Protein AF-0000000072194202 (afdb_homodimer)

InterPro domains:
  IPR011006 CheY-like superfamily [SSF52172] (1-56)

Secondary structure (DSSP, 8-state):
-EEEEEES-HHHHGGGHHHHHHTT-EEEEESSHHHHHHHHHHS--SEEEEES---HHHHHHHHHHHHHH-TT-EEEEE-SS-HHHHHHHTTTS---EEE-TT--HHHHHHHHHHHHHHH-/-EEEEEES-HHHHGGGHHHHHHTT-EEEEESSHHHHHHHHHHS--SEEEEES---HHHHHHHHHHHHHH-TT-EEEEE-SS-HHHHHHHTTTS---EEE-TT--HHHHHHHHHHHHHHH-

Radius of gyration: 17.58 Å; Cα contacts (8 Å, |Δi|>4): 420; chains: 2; bounding box: 29×45×40 Å

Structure (mmCIF, N/CA/C/O backbone):
data_AF-0000000072194202-model_v1
#
loop_
_entity.id
_entity.type
_entity.pdbx_description
1 polymer 'Response regulatory domain-containing protein'
#
loop_
_atom_site.group_PDB
_atom_site.id
_atom_site.type_symbol
_atom_site.label_atom_id
_atom_site.label_alt_id
_atom_site.label_comp_id
_atom_site.label_asym_id
_atom_site.label_entity_id
_atom_site.label_seq_id
_atom_site.pdbx_PDB_ins_code
_atom_site.Cartn_x
_atom_site.Cartn_y
_atom_site.Cartn_z
_atom_site.occupancy
_atom_site.B_iso_or_equiv
_atom_site.auth_seq_id
_atom_site.auth_comp_id
_atom_site.auth_asym_id
_atom_site.auth_atom_id
_atom_site.pdbx_PDB_model_num
ATOM 1 N N . MET A 1 1 ? 9.703 -1.151 14.062 1 91.38 1 MET A N 1
ATOM 2 C CA . MET A 1 1 ? 9.461 -0.104 13.078 1 91.38 1 MET A CA 1
ATOM 3 C C . MET A 1 1 ? 8.844 1.128 13.727 1 91.38 1 MET A C 1
ATOM 5 O O . MET A 1 1 ? 7.898 1.014 14.516 1 91.38 1 MET A O 1
ATOM 9 N N . ASP A 1 2 ? 9.398 2.316 13.578 1 97.69 2 ASP A N 1
ATOM 10 C CA . ASP A 1 2 ? 8.945 3.576 14.164 1 97.69 2 ASP A CA 1
ATOM 11 C C . ASP A 1 2 ? 7.977 4.301 13.234 1 97.69 2 ASP A C 1
ATOM 13 O O . ASP A 1 2 ? 8.312 4.586 12.086 1 97.69 2 ASP A O 1
ATOM 17 N N . ILE A 1 3 ? 6.75 4.57 13.766 1 98.62 3 ILE A N 1
ATOM 18 C CA . ILE A 1 3 ? 5.715 5.25 13 1 98.62 3 ILE A CA 1
ATOM 19 C C . ILE A 1 3 ? 5.301 6.535 13.711 1 98.62 3 ILE A C 1
ATOM 21 O O . ILE A 1 3 ? 5.047 6.531 14.914 1 98.62 3 ILE A O 1
ATOM 25 N N . LEU A 1 4 ? 5.301 7.629 12.969 1 98.94 4 LEU A N 1
ATOM 26 C CA . LEU A 1 4 ? 4.828 8.906 13.484 1 98.94 4 LEU A CA 1
ATOM 27 C C . LEU A 1 4 ? 3.48 9.273 12.875 1 98.94 4 LEU A C 1
ATOM 29 O O . LEU A 1 4 ? 3.35 9.352 11.648 1 98.94 4 LEU A O 1
ATOM 33 N N . ILE A 1 5 ? 2.506 9.461 13.734 1 98.94 5 ILE A N 1
ATOM 34 C CA . ILE A 1 5 ? 1.207 9.969 13.305 1 98.94 5 ILE A CA 1
ATOM 35 C C . ILE A 1 5 ? 1.065 11.438 13.695 1 98.94 5 ILE A C 1
ATOM 37 O O . ILE A 1 5 ? 1.131 11.781 14.875 1 98.94 5 ILE A O 1
ATOM 41 N N . VAL A 1 6 ? 0.919 12.273 12.719 1 98.94 6 VAL A N 1
ATOM 42 C CA . VAL A 1 6 ? 0.627 13.68 12.945 1 98.94 6 VAL A CA 1
ATOM 43 C C . VAL A 1 6 ? -0.873 13.93 12.805 1 98.94 6 VAL A C 1
ATOM 45 O O . VAL A 1 6 ? -1.419 13.867 11.703 1 98.94 6 VAL A O 1
ATOM 48 N N . THR A 1 7 ? -1.463 14.172 13.93 1 98.75 7 THR A N 1
ATOM 49 C CA . THR A 1 7 ? -2.922 14.172 13.898 1 98.75 7 THR A CA 1
ATOM 50 C C . THR A 1 7 ? -3.482 15.164 14.914 1 98.75 7 THR A C 1
ATOM 52 O O . THR A 1 7 ? -2.934 15.32 16.016 1 98.75 7 THR A O 1
ATOM 55 N N . SER A 1 8 ? -4.609 15.812 14.492 1 96.69 8 SER A N 1
ATOM 56 C CA . SER A 1 8 ? -5.371 16.625 15.43 1 96.69 8 SER A CA 1
ATOM 57 C C . SER A 1 8 ? -6.48 15.82 16.094 1 96.69 8 SER A C 1
ATOM 59 O O . SER A 1 8 ? -7.223 16.344 16.938 1 96.69 8 SER A O 1
ATOM 61 N N . ARG A 1 9 ? -6.637 14.586 15.758 1 96.5 9 ARG A N 1
ATOM 62 C CA . ARG A 1 9 ? -7.68 13.695 16.25 1 96.5 9 ARG A CA 1
ATOM 63 C C . ARG A 1 9 ? -7.078 12.43 16.859 1 96.5 9 ARG A C 1
ATOM 65 O O . ARG A 1 9 ? -7.379 11.32 16.422 1 96.5 9 ARG A O 1
ATOM 72 N N . PRO A 1 10 ? -6.293 12.609 17.953 1 97.12 10 PRO A N 1
ATOM 73 C CA . PRO A 1 10 ? -5.617 11.445 18.531 1 97.12 10 PRO A CA 1
ATOM 74 C C . PRO A 1 10 ? -6.586 10.328 18.922 1 97.12 10 PRO A C 1
ATOM 76 O O . PRO A 1 10 ? -6.234 9.148 18.844 1 97.12 10 PRO A O 1
ATOM 79 N N . GLU A 1 11 ? -7.812 10.664 19.281 1 97.56 11 GLU A N 1
ATOM 80 C CA . GLU A 1 11 ? -8.797 9.68 19.719 1 97.56 11 GLU A CA 1
ATOM 81 C C . GLU A 1 11 ? -9.188 8.75 18.578 1 97.56 11 GLU A C 1
ATOM 83 O O . GLU A 1 11 ? -9.523 7.586 18.797 1 97.56 11 GLU A O 1
ATOM 88 N N . GLN A 1 12 ? -9.133 9.25 17.359 1 97.62 12 GLN A N 1
ATOM 89 C CA . GLN A 1 12 ? -9.484 8.453 16.188 1 97.62 12 GLN A CA 1
ATOM 90 C C . GLN A 1 12 ? -8.492 7.316 15.984 1 97.62 12 GLN A C 1
ATOM 92 O O . GLN A 1 12 ? -8.844 6.27 15.438 1 97.62 12 GLN A O 1
ATOM 97 N N . TRP A 1 13 ? -7.234 7.465 16.484 1 98.38 13 TRP A N 1
ATOM 98 C CA . TRP A 1 13 ? -6.176 6.496 16.25 1 98.38 13 TRP A CA 1
ATOM 99 C C . TRP A 1 13 ? -6.074 5.492 17.391 1 98.38 13 TRP A C 1
ATOM 101 O O . TRP A 1 13 ? -5.465 4.43 17.234 1 98.38 13 TRP A O 1
ATOM 111 N N . ALA A 1 14 ? -6.719 5.785 18.469 1 97.81 14 ALA A N 1
ATOM 112 C CA . ALA A 1 14 ? -6.613 4.961 19.672 1 97.81 14 ALA A CA 1
ATOM 113 C C . ALA A 1 14 ? -6.98 3.512 19.375 1 97.81 14 ALA A C 1
ATOM 115 O O . ALA A 1 14 ? -6.25 2.59 19.75 1 97.81 14 ALA A O 1
ATOM 116 N N . PRO A 1 15 ? -8.117 3.219 18.578 1 97.69 15 PRO A N 1
ATOM 117 C CA . PRO A 1 15 ? -8.539 1.833 18.359 1 97.69 15 PRO A CA 1
ATOM 118 C C . PRO A 1 15 ? -7.562 1.05 17.484 1 97.69 15 PRO A C 1
ATOM 120 O O . PRO A 1 15 ? -7.602 -0.183 17.469 1 97.69 15 PRO A O 1
ATOM 123 N N . VAL A 1 16 ? -6.668 1.758 16.797 1 98 16 VAL A N 1
ATOM 124 C CA . VAL A 1 16 ? -5.844 1.032 15.844 1 98 16 VAL A CA 1
ATOM 125 C C . VAL A 1 16 ? -4.391 1.011 16.312 1 98 16 VAL A C 1
ATOM 127 O O . VAL A 1 16 ? -3.541 0.362 15.703 1 98 16 VAL A O 1
ATOM 130 N N . LEU A 1 17 ? -4.07 1.735 17.438 1 97.94 17 LEU A N 1
ATOM 131 C CA . LEU A 1 17 ? -2.719 1.709 17.984 1 97.94 17 LEU A CA 1
ATOM 132 C C . LEU A 1 17 ? -2.303 0.285 18.328 1 97.94 17 LEU A C 1
ATOM 134 O O . LEU A 1 17 ? -1.214 -0.158 17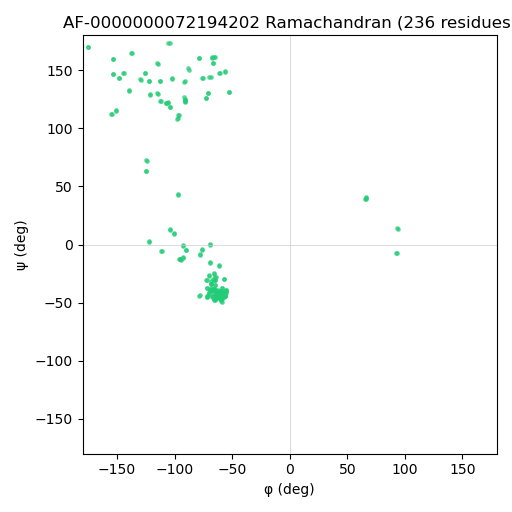.953 1 97.94 17 LEU A O 1
ATOM 138 N N . PRO A 1 18 ? -3.197 -0.531 18.953 1 97.5 18 PRO A N 1
ATOM 139 C CA . PRO A 1 18 ? -2.816 -1.908 19.266 1 97.5 18 PRO A CA 1
ATOM 140 C C . PRO A 1 18 ? -2.559 -2.752 18.031 1 97.5 18 PRO A C 1
ATOM 142 O O . PRO A 1 18 ? -1.73 -3.666 18.062 1 97.5 18 PRO A O 1
ATOM 145 N N . VAL A 1 19 ? -3.264 -2.449 16.922 1 95.94 19 VAL A N 1
ATOM 146 C CA . VAL A 1 19 ? -3.072 -3.166 15.672 1 95.94 19 VAL A CA 1
ATOM 147 C C . VAL A 1 19 ? -1.646 -2.957 15.164 1 95.94 19 VAL A C 1
ATOM 149 O O . VAL A 1 19 ? -0.962 -3.916 14.805 1 95.94 19 VAL A O 1
ATOM 152 N N . MET A 1 20 ? -1.142 -1.721 15.18 1 97.5 20 MET A N 1
ATOM 153 C CA . MET A 1 20 ? 0.198 -1.378 14.711 1 97.5 20 MET A CA 1
ATOM 154 C C . MET A 1 20 ? 1.263 -1.918 15.656 1 97.5 20 MET A C 1
ATOM 156 O O . MET A 1 20 ? 2.273 -2.467 15.211 1 97.5 20 MET A O 1
ATOM 160 N N . GLU A 1 21 ? 0.983 -1.794 16.969 1 97.12 21 GLU A N 1
ATOM 161 C CA . GLU A 1 21 ? 1.92 -2.281 17.969 1 97.12 21 GLU A CA 1
ATOM 162 C C . GLU A 1 21 ? 2.012 -3.805 17.953 1 97.12 21 GLU A C 1
ATOM 164 O O . GLU A 1 21 ? 3.09 -4.371 18.141 1 97.12 21 GLU A O 1
ATOM 169 N N . GLY A 1 22 ? 0.844 -4.453 17.719 1 94.81 22 GLY A N 1
ATOM 170 C CA . GLY A 1 22 ? 0.819 -5.902 17.594 1 94.81 22 GLY A CA 1
ATOM 171 C C . GLY A 1 22 ? 1.655 -6.422 16.438 1 94.81 22 GLY A C 1
ATOM 172 O O . GLY A 1 22 ? 2.078 -7.578 16.453 1 94.81 22 GLY A O 1
ATOM 173 N N . ARG A 1 23 ? 1.931 -5.492 15.555 1 92.25 23 ARG A N 1
ATOM 174 C CA . ARG A 1 23 ? 2.754 -5.852 14.406 1 92.25 23 ARG A CA 1
ATOM 175 C C . ARG A 1 23 ? 4.199 -5.41 14.609 1 92.25 23 ARG A C 1
ATOM 177 O O . ARG A 1 23 ? 4.98 -5.383 13.656 1 92.25 23 ARG A O 1
ATOM 184 N N . GLY A 1 24 ? 4.516 -4.969 15.789 1 94.25 24 GLY A N 1
ATOM 185 C CA . GLY A 1 24 ? 5.891 -4.688 16.156 1 94.25 24 GLY A CA 1
ATOM 186 C C . GLY A 1 24 ? 6.281 -3.238 15.953 1 94.25 24 GLY A C 1
ATOM 187 O O . GLY A 1 24 ? 7.461 -2.891 16.016 1 94.25 24 GLY A O 1
ATOM 188 N N . ALA A 1 25 ? 5.25 -2.387 15.734 1 96.94 25 ALA A N 1
ATOM 189 C CA . ALA A 1 25 ? 5.57 -0.979 15.516 1 96.94 25 ALA A CA 1
ATOM 190 C C . ALA A 1 25 ? 5.566 -0.202 16.828 1 96.94 25 ALA A C 1
ATOM 192 O O . ALA A 1 25 ? 4.777 -0.499 17.734 1 96.94 25 ALA A O 1
ATOM 193 N N . SER A 1 26 ? 6.531 0.732 16.984 1 98.25 26 SER A N 1
ATOM 194 C CA . SER A 1 26 ? 6.453 1.801 17.969 1 98.25 26 SER A CA 1
ATOM 195 C C . SER A 1 26 ? 5.801 3.051 17.391 1 98.25 26 SER A C 1
ATOM 197 O O . SER A 1 26 ? 6.258 3.574 16.375 1 98.25 26 SER A O 1
ATOM 199 N N . VAL A 1 27 ? 4.754 3.514 18.078 1 98.62 27 VAL A N 1
ATOM 200 C CA . VAL A 1 27 ? 3.988 4.609 17.5 1 98.62 27 VAL A CA 1
ATOM 201 C C . VAL A 1 27 ? 4.125 5.859 18.375 1 98.62 27 VAL A C 1
ATOM 203 O O . VAL A 1 27 ? 3.93 5.797 19.594 1 98.62 27 VAL A O 1
ATOM 206 N N . ARG A 1 28 ? 4.473 6.996 17.688 1 98.44 28 ARG A N 1
ATOM 207 C CA . ARG A 1 28 ? 4.449 8.328 18.281 1 98.44 28 ARG A CA 1
ATOM 208 C C . ARG A 1 28 ? 3.395 9.211 17.625 1 98.44 28 ARG A C 1
ATOM 210 O O . ARG A 1 28 ? 3.016 8.969 16.469 1 98.44 28 ARG A O 1
ATOM 217 N N . GLN A 1 29 ? 3.004 10.18 18.453 1 98.56 29 GLN A N 1
ATOM 218 C CA . GLN A 1 29 ? 2.008 11.094 17.906 1 98.56 29 GLN A CA 1
ATOM 219 C C . GLN A 1 29 ? 2.434 12.547 18.109 1 98.56 29 GLN A C 1
ATOM 221 O O . GLN A 1 29 ? 3.104 12.883 19.078 1 98.56 29 GLN A O 1
ATOM 226 N N . ALA A 1 30 ? 2.148 13.312 17.141 1 98.81 30 ALA A N 1
ATOM 227 C CA . ALA A 1 30 ? 2.299 14.766 17.203 1 98.81 30 ALA A CA 1
ATOM 228 C C . ALA A 1 30 ? 0.968 15.461 16.922 1 98.81 30 ALA A C 1
ATOM 230 O O . ALA A 1 30 ? 0.231 15.07 16.016 1 98.81 30 ALA A O 1
ATOM 231 N N . GLY A 1 31 ? 0.713 16.531 17.656 1 98.5 31 GLY A N 1
ATOM 232 C CA . GLY A 1 31 ? -0.576 17.203 17.578 1 98.5 31 GLY A CA 1
ATOM 233 C C . GLY A 1 31 ? -0.617 18.297 16.531 1 98.5 31 GLY A C 1
ATOM 234 O O . GLY A 1 31 ? -1.651 18.938 16.328 1 98.5 31 GLY A O 1
ATOM 235 N N . SER A 1 32 ? 0.516 18.578 15.891 1 98.38 32 SER A N 1
ATOM 236 C CA . SER A 1 32 ? 0.638 19.594 14.852 1 98.38 32 SER A CA 1
ATOM 237 C C . SER A 1 32 ? 1.775 19.266 13.883 1 98.38 32 SER A C 1
ATOM 239 O O . SER A 1 32 ? 2.627 18.422 14.188 1 98.38 32 SER A O 1
ATOM 241 N N . LEU A 1 33 ? 1.711 19.891 12.656 1 98.69 33 LEU A N 1
ATOM 242 C CA . LEU A 1 33 ? 2.797 19.719 11.695 1 98.69 33 LEU A CA 1
ATOM 243 C C . LEU A 1 33 ? 4.129 20.156 12.297 1 98.69 33 LEU A C 1
ATOM 245 O O . LEU A 1 33 ? 5.152 19.516 12.094 1 98.69 33 LEU A O 1
ATOM 249 N N . GLU A 1 34 ? 4.078 21.2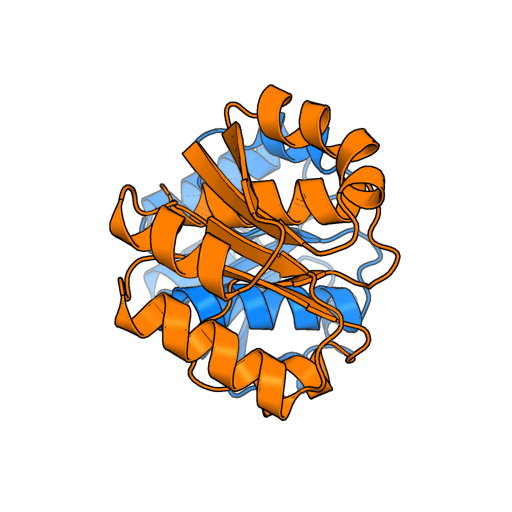97 13.039 1 98.5 34 GLU A N 1
ATOM 250 C CA . GLU A 1 34 ? 5.293 21.812 13.664 1 98.5 34 GLU A CA 1
ATOM 251 C C . GLU A 1 34 ? 5.887 20.797 14.633 1 98.5 34 GLU A C 1
ATOM 253 O O . GLU A 1 34 ? 7.086 20.5 14.586 1 98.5 34 GLU A O 1
ATOM 258 N N . GLN A 1 35 ? 5.09 20.281 15.461 1 98.69 35 GLN A N 1
ATOM 259 C CA . GLN A 1 35 ? 5.559 19.25 16.391 1 98.69 35 GLN A CA 1
ATOM 260 C C . GLN A 1 35 ? 6.035 18.016 15.648 1 98.69 35 GLN A C 1
ATOM 262 O O . GLN A 1 35 ? 7.047 17.406 16.016 1 98.69 35 GLN A O 1
ATOM 267 N N . GLY A 1 36 ? 5.27 17.641 14.594 1 98.81 36 GLY A N 1
ATOM 268 C CA . GLY A 1 36 ? 5.688 16.516 13.773 1 98.81 36 GLY A CA 1
ATOM 269 C C . GLY A 1 36 ? 7.07 16.703 13.172 1 98.81 36 GLY A C 1
ATOM 270 O O . GLY A 1 36 ? 7.895 15.781 13.211 1 98.81 36 GLY A O 1
ATOM 271 N N . LEU A 1 37 ? 7.34 17.859 12.656 1 98.75 37 LEU A N 1
ATOM 272 C CA . LEU A 1 37 ? 8.625 18.141 12.039 1 98.75 37 LEU A CA 1
ATOM 273 C C . LEU A 1 37 ? 9.75 18.094 13.078 1 98.75 37 LEU A C 1
ATOM 275 O O . LEU A 1 37 ? 10.844 17.609 12.781 1 98.75 37 LEU A O 1
ATOM 279 N N . GLU A 1 38 ? 9.484 18.578 14.273 1 98.62 38 GLU A N 1
ATOM 280 C CA . GLU A 1 38 ? 10.461 18.484 15.352 1 98.62 38 GLU A CA 1
ATOM 281 C C . GLU A 1 38 ? 10.797 17.031 15.688 1 98.62 38 GLU A C 1
ATOM 283 O O . GLU A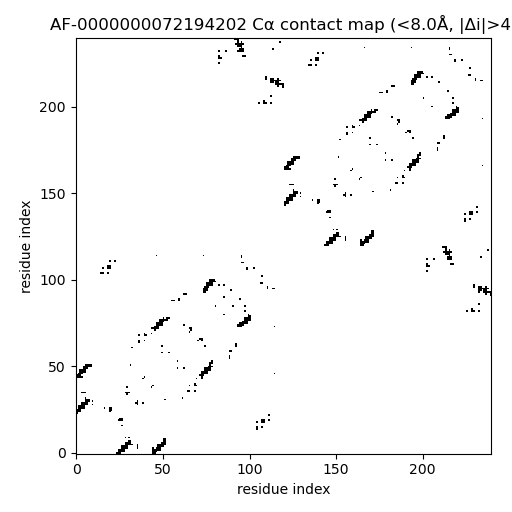 1 38 ? 11.969 16.688 15.844 1 98.62 38 GLU A O 1
ATOM 288 N N . LEU A 1 39 ? 9.773 16.203 15.781 1 98.62 39 LEU A N 1
ATOM 289 C CA . LEU A 1 39 ? 9.969 14.797 16.109 1 98.62 39 LEU A CA 1
ATOM 290 C C . LEU A 1 39 ? 10.727 14.078 15 1 98.62 39 LEU A C 1
ATOM 292 O O . LEU A 1 39 ? 11.555 13.211 15.273 1 98.62 39 LEU A O 1
ATOM 296 N N . VAL A 1 40 ? 10.445 14.422 13.711 1 98.5 40 VAL A N 1
ATOM 297 C CA . VAL A 1 40 ? 11.148 13.844 12.57 1 98.5 40 VAL A CA 1
ATOM 298 C C . VAL A 1 40 ? 12.625 14.211 12.641 1 98.5 40 VAL A C 1
ATOM 300 O O . VAL A 1 40 ? 13.492 13.367 12.383 1 98.5 40 VAL A O 1
ATOM 303 N N . ARG A 1 41 ? 12.914 15.492 13.047 1 98.31 41 ARG A N 1
ATOM 304 C CA . ARG A 1 41 ? 14.297 15.953 13.148 1 98.31 41 ARG A CA 1
ATOM 305 C C . ARG A 1 41 ? 15.047 15.203 14.242 1 98.31 41 ARG A C 1
ATOM 307 O O . ARG A 1 41 ? 16.219 14.875 14.086 1 98.31 41 ARG A O 1
ATOM 314 N N . ARG A 1 42 ? 14.391 14.969 15.289 1 98.06 42 ARG A N 1
ATOM 315 C CA . ARG A 1 42 ? 15.016 14.289 16.422 1 98.06 42 ARG A CA 1
ATOM 316 C C . ARG A 1 42 ? 15.25 12.812 16.109 1 98.06 42 ARG A C 1
ATOM 318 O O . ARG A 1 42 ? 16.297 12.266 16.469 1 98.06 42 ARG A O 1
ATOM 325 N N . GLN A 1 43 ? 14.266 12.172 15.539 1 98 43 GLN A N 1
ATOM 326 C CA . GLN A 1 43 ? 14.305 10.766 15.156 1 98 43 GLN A CA 1
ATOM 327 C C . GLN A 1 43 ? 13.398 10.492 13.961 1 98 43 GLN A C 1
ATOM 329 O O . GLN A 1 43 ? 12.18 10.586 14.07 1 98 43 GLN A O 1
ATOM 334 N N . ALA A 1 44 ? 14.016 10.109 12.883 1 98.06 44 ALA A N 1
ATOM 335 C CA . ALA A 1 44 ? 13.234 9.859 11.672 1 98.06 44 ALA A CA 1
ATOM 336 C C . ALA A 1 44 ? 12.43 8.57 11.797 1 98.06 44 ALA A C 1
ATOM 338 O O . ALA A 1 44 ? 12.984 7.512 12.102 1 98.06 44 ALA A O 1
ATOM 339 N N . PRO A 1 45 ? 11.133 8.664 11.57 1 98.38 45 PRO A N 1
ATOM 340 C CA . PRO A 1 45 ? 10.336 7.434 11.523 1 98.38 45 PRO A CA 1
ATOM 341 C C . PRO A 1 45 ? 10.469 6.699 10.195 1 98.38 45 PRO A C 1
ATOM 343 O O . PRO A 1 45 ? 10.938 7.273 9.211 1 98.38 45 PRO A O 1
ATOM 346 N N . ALA A 1 46 ? 10.117 5.434 10.258 1 96.75 46 ALA A N 1
ATOM 347 C CA . ALA A 1 46 ? 10.008 4.688 9.008 1 96.75 46 ALA A CA 1
ATOM 348 C C . ALA A 1 46 ? 8.828 5.18 8.172 1 96.75 46 ALA A C 1
ATOM 350 O O . ALA A 1 46 ? 8.898 5.207 6.945 1 96.75 46 ALA A O 1
ATOM 351 N N . LEU A 1 47 ? 7.781 5.578 8.867 1 97.81 47 LEU A N 1
ATOM 352 C CA . LEU A 1 47 ? 6.562 6.074 8.242 1 97.81 47 LEU A CA 1
ATOM 353 C C . LEU A 1 47 ? 6.008 7.273 9 1 97.81 47 LEU A C 1
ATOM 355 O O . LEU A 1 47 ? 5.934 7.25 10.234 1 97.81 47 LEU A O 1
ATOM 359 N N . ALA A 1 48 ? 5.652 8.344 8.305 1 98.75 48 ALA A N 1
ATOM 360 C CA . ALA A 1 48 ? 4.883 9.461 8.836 1 98.75 48 ALA A CA 1
ATOM 361 C C . ALA A 1 48 ? 3.492 9.523 8.203 1 98.75 48 ALA A C 1
ATOM 363 O O . ALA A 1 48 ? 3.359 9.555 6.98 1 98.75 48 ALA A O 1
ATOM 364 N N . VAL A 1 49 ? 2.484 9.492 9.031 1 98.88 49 VAL A N 1
ATOM 365 C CA . VAL A 1 49 ? 1.104 9.594 8.57 1 98.88 49 VAL A CA 1
ATOM 366 C C . VAL A 1 49 ? 0.548 10.977 8.906 1 98.88 49 VAL A C 1
ATOM 368 O O . VAL A 1 49 ? 0.55 11.391 10.07 1 98.88 49 VAL A O 1
ATOM 371 N N . LEU A 1 50 ? 0.103 11.711 7.895 1 98.81 50 LEU A N 1
ATOM 372 C CA . LEU A 1 50 ? -0.488 13.031 8.094 1 98.81 50 LEU A CA 1
ATOM 373 C C . LEU A 1 50 ? -2.01 12.945 8.148 1 98.81 50 LEU A C 1
ATOM 375 O O . LEU A 1 50 ? -2.65 12.578 7.156 1 98.81 50 LEU A O 1
ATOM 379 N N . ASP A 1 51 ? -2.557 13.18 9.25 1 98.88 51 ASP A N 1
ATOM 380 C CA . ASP A 1 51 ? -3.99 13.242 9.516 1 98.88 51 ASP A CA 1
ATOM 381 C C . ASP A 1 51 ? -4.367 14.578 10.156 1 98.88 51 ASP A C 1
ATOM 383 O O . ASP A 1 51 ? -4.723 14.633 11.336 1 98.88 51 ASP A O 1
ATOM 387 N N . LEU A 1 52 ? -4.355 15.648 9.352 1 98.56 52 LEU A N 1
ATOM 388 C CA . LEU A 1 52 ? -4.52 17 9.875 1 98.56 52 LEU A CA 1
ATOM 389 C C . LEU A 1 52 ? -5.711 17.703 9.227 1 98.56 52 LEU A C 1
ATOM 391 O O . LEU A 1 52 ? -5.969 18.875 9.492 1 98.56 52 LEU A O 1
ATOM 395 N N . GLY A 1 53 ? -6.438 17.094 8.383 1 97.94 53 GLY A N 1
ATOM 396 C CA . GLY A 1 53 ? -7.59 17.688 7.723 1 97.94 53 GLY A CA 1
ATOM 397 C C . GLY A 1 53 ? -7.223 18.828 6.793 1 97.94 53 GLY A C 1
ATOM 398 O O . GLY A 1 53 ? -7.965 19.812 6.68 1 97.94 53 GLY A O 1
ATOM 399 N N . LEU A 1 54 ? -6.188 18.703 6.117 1 98.06 54 LEU A N 1
ATOM 400 C CA . LEU A 1 54 ? -5.691 19.766 5.25 1 98.06 54 LEU A CA 1
ATOM 401 C C . LEU A 1 54 ? -6.32 19.688 3.865 1 98.06 54 LEU A C 1
ATOM 403 O O . LEU A 1 54 ? -6.68 18.594 3.41 1 98.06 54 LEU A O 1
ATOM 407 N N . GLU A 1 55 ? -6.438 20.859 3.252 1 98.12 55 GLU A N 1
ATOM 408 C CA . GLU A 1 55 ? -6.746 20.859 1.825 1 98.12 55 GLU A CA 1
ATOM 409 C C . GLU A 1 55 ? -5.586 20.297 1.009 1 98.12 55 GLU A C 1
ATOM 411 O O . GLU A 1 55 ? -4.445 20.266 1.477 1 98.12 55 GLU A O 1
ATOM 416 N N . PRO A 1 56 ? -5.84 19.891 -0.217 1 98.19 56 PRO A N 1
ATOM 417 C CA . PRO A 1 56 ? -4.844 19.156 -1 1 98.19 56 PRO A CA 1
ATOM 418 C C . PRO A 1 56 ? -3.523 19.922 -1.128 1 98.19 56 PRO A C 1
ATOM 420 O O . PRO A 1 56 ? -2.453 19.328 -0.957 1 98.19 56 PRO A O 1
ATOM 423 N N . ASP A 1 57 ? -3.58 21.234 -1.362 1 98.31 57 ASP A N 1
ATOM 424 C CA . ASP A 1 57 ? -2.344 21.984 -1.522 1 98.31 57 ASP A CA 1
ATOM 425 C C . ASP A 1 57 ? -1.56 22.047 -0.214 1 98.31 57 ASP A C 1
ATOM 427 O O . ASP A 1 57 ? -0.333 21.922 -0.213 1 98.31 57 ASP A O 1
ATOM 431 N N . ALA A 1 58 ? -2.232 22.203 0.845 1 98.56 58 ALA A N 1
ATOM 432 C CA . ALA A 1 58 ? -1.59 22.25 2.156 1 98.56 58 ALA A CA 1
ATOM 433 C C . ALA A 1 58 ? -1.04 20.875 2.535 1 98.56 58 ALA A C 1
ATOM 435 O O . ALA A 1 58 ? 0.029 20.766 3.141 1 98.56 58 ALA A O 1
ATOM 436 N N . LEU A 1 59 ? -1.782 19.844 2.211 1 98.62 59 LEU A N 1
ATOM 437 C CA . LEU A 1 59 ? -1.312 18.484 2.457 1 98.62 59 LEU A CA 1
ATOM 438 C C . LEU A 1 59 ? -0.023 18.203 1.689 1 98.62 59 LEU A C 1
ATOM 440 O O . LEU A 1 59 ? 0.932 17.656 2.246 1 98.62 59 LEU A O 1
ATOM 444 N N . ARG A 1 60 ? 0.013 18.562 0.419 1 98.62 60 ARG A N 1
ATOM 445 C CA . ARG A 1 60 ? 1.201 18.375 -0.409 1 98.62 60 ARG A CA 1
ATOM 446 C C . ARG A 1 60 ? 2.406 19.094 0.193 1 98.62 60 ARG A C 1
ATOM 448 O O . ARG A 1 60 ? 3.494 18.516 0.281 1 98.62 60 ARG A O 1
ATOM 455 N N . LYS A 1 61 ? 2.188 20.328 0.612 1 98.75 61 LYS A N 1
ATOM 456 C CA . LYS A 1 61 ? 3.271 21.094 1.228 1 98.75 61 LYS A CA 1
ATOM 457 C C . LYS A 1 61 ? 3.758 20.422 2.508 1 98.75 61 LYS A C 1
ATOM 459 O O . LYS A 1 61 ? 4.961 20.375 2.77 1 98.75 61 LYS A O 1
ATOM 464 N N . ALA A 1 62 ? 2.879 19.922 3.314 1 98.75 62 ALA A N 1
ATOM 465 C CA . ALA A 1 62 ? 3.248 19.25 4.559 1 98.75 62 ALA A CA 1
ATOM 466 C C . ALA A 1 62 ? 4.113 18.016 4.285 1 98.75 62 ALA A C 1
ATOM 468 O O . ALA A 1 62 ? 5.09 17.766 4.992 1 98.75 62 ALA A O 1
ATOM 469 N N . VAL A 1 63 ? 3.744 17.25 3.301 1 98.44 63 VAL A N 1
ATOM 470 C CA . VAL A 1 63 ? 4.52 16.078 2.932 1 98.44 63 VAL A CA 1
ATOM 471 C C . VAL A 1 63 ? 5.914 16.5 2.475 1 98.44 63 VAL A C 1
ATOM 473 O O . VAL A 1 63 ? 6.914 15.906 2.893 1 98.44 63 VAL A O 1
ATOM 476 N N . ILE A 1 64 ? 5.992 17.547 1.655 1 98.5 64 ILE A N 1
ATOM 477 C CA . ILE A 1 64 ? 7.27 18.047 1.172 1 98.5 64 ILE A CA 1
ATOM 478 C C . ILE A 1 64 ? 8.133 18.484 2.354 1 98.5 64 ILE A C 1
ATOM 480 O O . ILE A 1 64 ? 9.336 18.188 2.391 1 98.5 64 ILE A O 1
ATOM 484 N N . ASP A 1 65 ? 7.523 19.156 3.332 1 98.69 65 ASP A N 1
ATOM 485 C CA . ASP A 1 65 ? 8.258 19.594 4.516 1 98.69 65 ASP A CA 1
ATOM 486 C C . ASP A 1 65 ? 8.867 18.422 5.262 1 98.69 65 ASP A C 1
ATOM 488 O O . ASP A 1 65 ? 10.008 18.484 5.711 1 98.69 65 ASP A O 1
ATOM 492 N N . ILE A 1 66 ? 8.156 17.328 5.387 1 98.5 66 ILE A N 1
ATOM 493 C CA . ILE A 1 66 ? 8.656 16.141 6.059 1 98.5 66 ILE A CA 1
ATOM 494 C C . ILE A 1 66 ? 9.82 15.547 5.266 1 98.5 66 ILE A C 1
ATOM 496 O O . ILE A 1 66 ? 10.867 15.234 5.836 1 98.5 66 ILE A O 1
ATOM 500 N N . LEU A 1 67 ? 9.656 15.469 3.924 1 97.31 67 LEU A N 1
ATOM 501 C CA . LEU A 1 67 ? 10.648 14.844 3.062 1 97.31 67 LEU A CA 1
ATOM 502 C C . LEU A 1 67 ? 11.914 15.695 2.982 1 97.31 67 LEU A C 1
ATOM 504 O O . LEU A 1 67 ? 13.016 15.164 2.785 1 97.31 67 LEU A O 1
ATOM 508 N N . MET A 1 68 ? 11.742 17 3.186 1 97.94 68 MET A N 1
ATOM 509 C CA . MET A 1 68 ? 12.898 17.891 3.18 1 97.94 68 MET A CA 1
ATOM 510 C C . MET A 1 68 ? 13.789 17.641 4.391 1 97.94 68 MET A C 1
ATOM 512 O O . MET A 1 68 ? 15 17.828 4.328 1 97.94 68 MET A O 1
ATOM 516 N N . VAL A 1 69 ? 13.117 17.219 5.508 1 97.81 69 VAL A N 1
ATOM 517 C CA . VAL A 1 69 ? 13.914 16.875 6.68 1 97.81 69 VAL A CA 1
ATOM 518 C C . VAL A 1 69 ? 14.664 15.562 6.426 1 97.81 69 VAL A C 1
ATOM 520 O O . VAL A 1 69 ? 15.852 15.461 6.727 1 97.81 69 VAL A O 1
ATOM 523 N N . ASN A 1 70 ? 13.984 14.602 5.867 1 96.94 70 ASN A N 1
ATOM 524 C CA . ASN A 1 70 ? 14.547 13.305 5.516 1 96.94 70 ASN A CA 1
ATOM 525 C C . ASN A 1 70 ? 13.781 12.648 4.371 1 96.94 70 ASN A C 1
ATOM 527 O O . ASN A 1 70 ? 12.648 12.195 4.559 1 96.94 70 ASN A O 1
ATOM 531 N N . ALA A 1 71 ? 14.422 12.523 3.242 1 94.94 71 ALA A N 1
ATOM 532 C CA . ALA A 1 71 ? 13.773 12.062 2.016 1 94.94 71 ALA A CA 1
ATOM 533 C C . ALA A 1 71 ? 13.555 10.555 2.045 1 94.94 71 ALA A C 1
ATOM 535 O O . ALA A 1 71 ? 12.859 10 1.186 1 94.94 71 ALA A O 1
ATOM 536 N N . MET A 1 72 ? 14.008 9.883 3.062 1 93.44 72 MET A N 1
ATOM 537 C CA . MET A 1 72 ? 13.922 8.43 3.131 1 93.44 72 MET A CA 1
ATOM 538 C C . MET A 1 72 ? 12.648 7.996 3.861 1 93.44 72 MET A C 1
ATOM 540 O O . MET A 1 72 ? 12.305 6.816 3.861 1 93.44 72 MET A O 1
ATOM 544 N N . ILE A 1 73 ? 11.961 8.938 4.504 1 96.19 73 ILE A N 1
ATOM 545 C CA . ILE A 1 73 ? 10.758 8.633 5.262 1 96.19 73 ILE A CA 1
ATOM 546 C C . ILE A 1 73 ? 9.625 8.281 4.301 1 96.19 73 ILE A C 1
ATOM 548 O O . ILE A 1 73 ? 9.406 8.977 3.305 1 96.19 73 ILE A O 1
ATOM 552 N N . HIS A 1 74 ? 8.953 7.164 4.559 1 96.12 74 HIS A N 1
ATOM 553 C CA . HIS A 1 74 ? 7.695 6.914 3.869 1 96.12 74 HIS A CA 1
ATOM 554 C C . HIS A 1 74 ? 6.57 7.766 4.445 1 96.12 74 HIS A C 1
ATOM 556 O O . HIS A 1 74 ? 6.535 8.023 5.652 1 96.12 74 HIS A O 1
ATOM 562 N N . THR A 1 75 ? 5.723 8.195 3.523 1 97.88 75 THR A N 1
ATOM 563 C CA . THR A 1 75 ? 4.633 9.047 3.99 1 97.88 75 THR A CA 1
ATOM 564 C C . THR A 1 75 ? 3.283 8.484 3.559 1 97.88 75 THR A C 1
ATOM 566 O O . THR A 1 75 ? 3.18 7.84 2.512 1 97.88 75 THR A O 1
ATOM 569 N N . ALA A 1 76 ? 2.312 8.688 4.34 1 98.25 76 ALA A N 1
ATOM 570 C CA . ALA A 1 76 ? 0.898 8.43 4.07 1 98.25 76 ALA A CA 1
ATOM 571 C C . ALA A 1 76 ? 0.029 9.578 4.578 1 98.25 76 ALA A C 1
ATOM 573 O O . ALA A 1 76 ? 0.497 10.438 5.336 1 98.25 76 ALA A O 1
ATOM 574 N N . ALA A 1 77 ? -1.215 9.617 4.129 1 98.5 77 ALA A N 1
ATOM 575 C CA . ALA A 1 77 ? -2.117 10.68 4.566 1 98.5 77 ALA A CA 1
ATOM 576 C C . ALA A 1 77 ? -3.543 10.164 4.719 1 98.5 77 ALA A C 1
ATOM 578 O O . ALA A 1 77 ? -3.939 9.211 4.043 1 98.5 77 ALA A O 1
ATOM 579 N N . VAL A 1 78 ? -4.211 10.75 5.648 1 98.44 78 VAL A N 1
ATOM 580 C CA . VAL A 1 78 ? -5.664 10.609 5.711 1 98.44 78 VAL A CA 1
ATOM 581 C C . VAL A 1 78 ? -6.324 11.734 4.922 1 98.44 78 VAL A C 1
ATOM 583 O O . VAL A 1 78 ? -6.07 12.914 5.18 1 98.44 78 VAL A O 1
ATOM 586 N N . SER A 1 79 ? -7.164 11.367 3.959 1 97.69 79 SER A N 1
ATOM 587 C CA . SER A 1 79 ? -7.715 12.375 3.057 1 97.69 79 SER A CA 1
ATOM 588 C C . SER A 1 79 ? -9.062 11.93 2.49 1 97.69 79 SER A C 1
ATOM 590 O O . SER A 1 79 ? -9.258 10.75 2.209 1 97.69 79 SER A O 1
ATOM 592 N N . PRO A 1 80 ? -9.953 12.898 2.264 1 97.44 80 PRO A N 1
ATOM 593 C CA . PRO A 1 80 ? -11.227 12.562 1.623 1 97.44 80 PRO A CA 1
ATOM 594 C C . PRO A 1 80 ? -11.094 12.375 0.112 1 97.44 80 PRO A C 1
ATOM 596 O O . PRO A 1 80 ? -12.062 12 -0.552 1 97.44 80 PRO A O 1
ATOM 599 N N . MET A 1 81 ? -9.922 12.703 -0.484 1 96.5 81 MET A N 1
ATOM 600 C CA . MET A 1 81 ? -9.734 12.57 -1.927 1 96.5 81 MET A CA 1
ATOM 601 C C . MET A 1 81 ? -9.906 11.125 -2.371 1 96.5 81 MET A C 1
ATOM 603 O O . MET A 1 81 ? -9.539 10.195 -1.641 1 96.5 81 MET A O 1
ATOM 607 N N . THR A 1 82 ? -10.445 10.984 -3.639 1 94 82 THR A N 1
ATOM 608 C CA . THR A 1 82 ? -10.391 9.672 -4.266 1 94 82 THR A CA 1
ATOM 609 C C . THR A 1 82 ? -8.945 9.266 -4.547 1 94 82 THR A C 1
ATOM 611 O O . THR A 1 82 ? -8.047 10.109 -4.527 1 94 82 THR A O 1
ATOM 614 N N . ALA A 1 83 ? -8.758 8.023 -4.738 1 90.62 83 ALA A N 1
ATOM 615 C CA . ALA A 1 83 ? -7.418 7.531 -5.062 1 90.62 83 ALA A CA 1
ATOM 616 C C . ALA A 1 83 ? -6.863 8.242 -6.293 1 90.62 83 ALA A C 1
ATOM 618 O O . ALA A 1 83 ? -5.68 8.586 -6.336 1 90.62 83 ALA A O 1
ATOM 619 N N . ALA A 1 84 ? -7.703 8.484 -7.262 1 90.56 84 ALA A N 1
ATOM 620 C CA . ALA A 1 84 ? -7.285 9.156 -8.492 1 90.56 84 ALA A CA 1
ATOM 621 C C . ALA A 1 84 ? -6.914 10.617 -8.227 1 90.56 84 ALA A C 1
ATOM 623 O O . ALA A 1 84 ? -5.879 11.094 -8.688 1 90.56 84 ALA A O 1
ATOM 624 N N . GLU A 1 85 ? -7.73 11.297 -7.457 1 94.19 85 GLU A N 1
ATOM 625 C CA . GLU A 1 85 ? -7.461 12.688 -7.094 1 94.19 85 GLU A CA 1
ATOM 626 C C . GLU A 1 85 ? -6.184 12.805 -6.266 1 94.19 85 GLU A C 1
ATOM 628 O O . GLU A 1 85 ? -5.367 13.695 -6.5 1 94.19 85 GLU A O 1
ATOM 633 N N . PHE A 1 86 ? -6.051 11.914 -5.34 1 95.38 86 PHE A N 1
ATOM 634 C CA . PHE A 1 86 ? -4.867 11.891 -4.484 1 95.38 86 PHE A CA 1
ATOM 635 C C . PHE A 1 86 ? -3.605 11.703 -5.316 1 95.38 86 PHE A C 1
ATOM 637 O O . PHE A 1 86 ? -2.623 12.422 -5.137 1 95.38 86 PHE A O 1
ATOM 644 N N . HIS A 1 87 ? -3.621 10.773 -6.23 1 91.94 87 HIS A N 1
ATOM 645 C CA . HIS A 1 87 ? -2.486 10.531 -7.113 1 91.94 87 HIS A CA 1
ATOM 646 C C . HIS A 1 87 ? -2.104 11.797 -7.879 1 91.94 87 HIS A C 1
ATOM 648 O O . HIS A 1 87 ? -0.923 12.141 -7.965 1 91.94 87 HIS A O 1
ATOM 654 N N . ASP A 1 88 ? -3.119 12.445 -8.367 1 94.38 88 ASP A N 1
ATOM 655 C CA . ASP A 1 88 ? -2.855 13.656 -9.141 1 94.38 88 ASP A CA 1
ATOM 656 C C . ASP A 1 88 ? -2.24 14.742 -8.266 1 94.38 88 ASP A C 1
ATOM 658 O O . ASP A 1 88 ? -1.222 15.336 -8.625 1 94.38 88 ASP A O 1
ATOM 662 N N . LYS A 1 89 ? -2.793 14.969 -7.113 1 96.25 89 LYS A N 1
ATOM 663 C CA . LYS A 1 89 ? -2.393 16.078 -6.246 1 96.25 89 LYS A CA 1
ATOM 664 C C . LYS A 1 89 ? -1.033 15.805 -5.605 1 96.25 89 LYS A C 1
ATOM 666 O O . LYS A 1 89 ? -0.251 16.734 -5.383 1 96.25 89 LYS A O 1
ATOM 671 N N . MET A 1 90 ? -0.733 14.484 -5.375 1 96.38 90 MET A N 1
ATOM 672 C CA . MET A 1 90 ? 0.487 14.125 -4.656 1 96.38 90 MET A CA 1
ATOM 673 C C . MET A 1 90 ? 1.548 13.602 -5.617 1 96.38 90 MET A C 1
ATOM 675 O O . MET A 1 90 ? 2.529 12.992 -5.191 1 96.38 90 MET A O 1
ATOM 679 N N . GLU A 1 91 ? 1.354 13.781 -6.863 1 92.06 91 GLU A N 1
ATOM 680 C CA . GLU A 1 91 ? 2.238 13.242 -7.895 1 92.06 91 GLU A CA 1
ATOM 681 C C . GLU A 1 91 ? 3.689 13.633 -7.633 1 92.06 91 GLU A C 1
ATOM 683 O O . GLU A 1 91 ? 3.979 14.789 -7.305 1 92.06 91 GLU A O 1
ATOM 688 N N . GLY A 1 92 ? 4.547 12.625 -7.703 1 91.44 92 GLY A N 1
ATOM 689 C CA . GLY A 1 92 ? 5.977 12.891 -7.609 1 91.44 92 GLY A CA 1
ATOM 690 C C . GLY A 1 92 ? 6.508 12.781 -6.191 1 91.44 92 GLY A C 1
ATOM 691 O O . GLY A 1 92 ? 7.723 12.797 -5.977 1 91.44 92 GLY A O 1
ATOM 692 N N . LEU A 1 93 ? 5.684 12.617 -5.203 1 94.06 93 LEU A N 1
ATOM 693 C CA . LEU A 1 93 ? 6.137 12.625 -3.816 1 94.06 93 LEU A CA 1
ATOM 694 C C . LEU A 1 93 ? 6.391 11.203 -3.32 1 94.06 93 LEU A C 1
ATOM 696 O O . LEU A 1 93 ? 6.992 11.008 -2.264 1 94.06 93 LEU A O 1
ATOM 700 N N . GLY A 1 94 ? 5.918 10.227 -4.098 1 90.44 94 GLY A N 1
ATOM 701 C CA . GLY A 1 94 ? 6.18 8.852 -3.729 1 90.44 94 GLY A CA 1
ATOM 702 C C . GLY A 1 94 ? 5.5 8.438 -2.436 1 90.44 94 GLY A C 1
ATOM 703 O O . GLY A 1 94 ? 6.082 7.715 -1.624 1 90.44 94 GLY A O 1
ATOM 704 N N . MET A 1 95 ? 4.281 8.852 -2.232 1 95.38 95 MET A N 1
ATOM 705 C CA . MET A 1 95 ? 3.57 8.508 -1.008 1 95.38 95 MET A CA 1
ATOM 706 C C . MET A 1 95 ? 3.219 7.02 -0.985 1 95.38 95 MET A C 1
ATOM 708 O O . MET A 1 95 ? 2.9 6.438 -2.023 1 95.38 95 MET A O 1
ATOM 712 N N . LEU A 1 96 ? 3.275 6.438 0.202 1 94.81 96 LEU A N 1
ATOM 713 C CA . LEU A 1 96 ? 2.945 5.027 0.371 1 94.81 96 LEU A CA 1
ATOM 714 C C . LEU A 1 96 ? 1.474 4.773 0.061 1 94.81 96 LEU A C 1
ATOM 716 O O . LEU A 1 96 ? 1.142 3.844 -0.68 1 94.81 96 LEU A O 1
ATOM 720 N N . MET A 1 97 ? 0.613 5.641 0.661 1 95.62 97 MET A N 1
ATOM 721 C CA . MET A 1 97 ? -0.814 5.461 0.411 1 95.62 97 MET A CA 1
ATOM 722 C C . MET A 1 97 ? -1.625 6.578 1.054 1 95.62 97 MET A C 1
ATOM 724 O O . MET A 1 97 ? -1.085 7.383 1.814 1 95.62 97 MET A O 1
ATOM 728 N N . SER A 1 98 ? -2.863 6.586 0.705 1 96.88 98 SER A N 1
ATOM 729 C CA . SER A 1 98 ? -3.854 7.387 1.417 1 96.88 98 SER A CA 1
ATOM 730 C C . SER A 1 98 ? -4.855 6.504 2.15 1 96.88 98 SER A C 1
ATOM 732 O O . SER A 1 98 ? -5.227 5.438 1.658 1 96.88 98 SER A O 1
ATOM 734 N N . LEU A 1 99 ? -5.195 6.949 3.312 1 97.25 99 LEU A N 1
ATOM 735 C CA . LEU A 1 99 ? -6.293 6.348 4.062 1 97.25 99 LEU A CA 1
ATOM 736 C C . LEU A 1 99 ? -7.551 7.203 3.965 1 97.25 99 LEU A C 1
ATOM 738 O O . LEU A 1 99 ? -7.473 8.43 3.955 1 97.25 99 LEU A O 1
ATOM 742 N N . PRO A 1 100 ? -8.695 6.527 3.877 1 96.75 100 PRO A N 1
ATOM 743 C CA . PRO A 1 100 ? -9.922 7.316 3.955 1 96.75 100 PRO A CA 1
ATOM 744 C C . PRO A 1 100 ? -10.125 7.957 5.328 1 96.75 100 PRO A C 1
ATOM 746 O O . PRO A 1 100 ? -9.594 7.469 6.324 1 96.75 100 PRO A O 1
ATOM 749 N N . VAL A 1 101 ? -10.891 9.016 5.34 1 97.94 101 VAL A N 1
ATOM 750 C CA . VAL A 1 101 ? -11.125 9.75 6.578 1 97.94 101 VAL A CA 1
ATOM 751 C C . VAL A 1 101 ? -11.758 8.828 7.617 1 97.94 101 VAL A C 1
ATOM 753 O O . VAL A 1 101 ? -11.469 8.938 8.812 1 97.94 101 VAL A O 1
ATOM 756 N N . ASP A 1 102 ? -12.617 7.965 7.184 1 97.62 102 ASP A N 1
ATOM 757 C CA . ASP A 1 102 ? -13.242 6.992 8.07 1 97.62 102 ASP A CA 1
ATOM 758 C C . ASP A 1 102 ? -12.523 5.648 8.016 1 97.62 102 ASP A C 1
ATOM 760 O O . ASP A 1 102 ? -13.164 4.594 8.023 1 97.62 102 ASP A O 1
ATOM 764 N N . PHE A 1 103 ? -11.219 5.707 8.008 1 97.25 103 PHE A N 1
ATOM 765 C CA . PHE A 1 103 ? -10.43 4.492 7.852 1 97.25 103 PHE A CA 1
ATOM 766 C C . PHE A 1 103 ? -10.797 3.471 8.922 1 97.25 103 PHE A C 1
ATOM 768 O O . PHE A 1 103 ? -11.125 3.84 10.055 1 97.25 103 PHE A O 1
ATOM 775 N N . SER A 1 104 ? -10.672 2.225 8.547 1 95.19 104 SER A N 1
ATOM 776 C CA . SER A 1 104 ? -10.977 1.077 9.398 1 95.19 104 SER A CA 1
ATOM 777 C C . SER A 1 104 ? -9.695 0.404 9.891 1 95.19 104 SER A C 1
ATOM 779 O O . SER A 1 104 ? -8.602 0.755 9.453 1 95.19 104 SER A O 1
ATOM 781 N N . VAL A 1 105 ? -9.898 -0.559 10.773 1 95.81 105 VAL A N 1
ATOM 782 C CA . VAL A 1 105 ? -8.797 -1.413 11.219 1 95.81 105 VAL A CA 1
ATOM 783 C C . VAL A 1 105 ? -8.133 -2.064 10.008 1 95.81 105 VAL A C 1
ATOM 785 O O . VAL A 1 105 ? -6.902 -2.137 9.93 1 95.81 105 VAL A O 1
ATOM 788 N N . ARG A 1 106 ? -8.938 -2.477 9.047 1 92 106 ARG A N 1
ATOM 789 C CA . ARG A 1 106 ? -8.438 -3.125 7.84 1 92 106 ARG A CA 1
ATOM 790 C C . ARG A 1 106 ? -7.559 -2.176 7.031 1 92 106 ARG A C 1
ATOM 792 O O . ARG A 1 106 ? -6.535 -2.584 6.477 1 92 106 ARG A O 1
ATOM 799 N N . ASP A 1 107 ? -7.926 -0.93 6.922 1 95.12 107 ASP A N 1
ATOM 800 C CA . ASP A 1 107 ? -7.129 0.063 6.211 1 95.12 107 ASP A CA 1
ATOM 801 C C . ASP A 1 107 ? -5.742 0.207 6.836 1 95.12 107 ASP A C 1
ATOM 803 O O . ASP A 1 107 ? -4.738 0.285 6.125 1 95.12 107 ASP A O 1
ATOM 807 N N . VAL A 1 108 ? -5.719 0.174 8.148 1 97.44 108 VAL A N 1
ATOM 808 C CA . VAL A 1 108 ? -4.453 0.323 8.859 1 97.44 108 VAL A CA 1
ATOM 809 C C . VAL A 1 108 ? -3.609 -0.938 8.68 1 97.44 108 VAL A C 1
ATOM 811 O O . VAL A 1 108 ? -2.393 -0.857 8.5 1 97.44 108 VAL A O 1
ATOM 814 N N . GLU A 1 109 ? -4.27 -2.086 8.672 1 94.75 109 GLU A N 1
ATOM 815 C CA . GLU A 1 109 ? -3.557 -3.334 8.422 1 94.75 109 GLU A CA 1
ATOM 816 C C . GLU A 1 109 ? -2.918 -3.336 7.035 1 94.75 109 GLU A C 1
ATOM 818 O O . GLU A 1 109 ? -1.784 -3.793 6.871 1 94.75 109 GLU A O 1
ATOM 823 N N . LYS A 1 110 ? -3.625 -2.846 6.07 1 94 110 LYS A N 1
ATOM 824 C CA . LYS A 1 110 ? -3.084 -2.754 4.719 1 94 110 LYS A CA 1
ATOM 825 C C . LYS A 1 110 ? -1.884 -1.812 4.668 1 94 110 LYS A C 1
ATOM 827 O O . LYS A 1 110 ? -0.896 -2.094 3.986 1 94 110 LYS A O 1
ATOM 832 N N . MET A 1 111 ? -1.985 -0.734 5.367 1 96.19 111 MET A N 1
ATOM 833 C CA . MET A 1 111 ? -0.878 0.214 5.453 1 96.19 111 MET A CA 1
ATOM 834 C C . MET A 1 111 ? 0.352 -0.44 6.07 1 96.19 111 MET A C 1
ATOM 836 O O . MET A 1 111 ? 1.467 -0.27 5.578 1 96.19 111 MET A O 1
ATOM 840 N N . MET A 1 112 ? 0.127 -1.242 7.129 1 95.56 112 MET A N 1
ATOM 841 C CA . MET A 1 112 ? 1.228 -1.932 7.797 1 95.56 112 MET A CA 1
ATOM 842 C C . MET A 1 112 ? 1.874 -2.953 6.871 1 95.56 112 MET A C 1
ATOM 844 O O . MET A 1 112 ? 3.1 -3.07 6.824 1 95.56 112 MET A O 1
ATOM 848 N N . THR A 1 113 ? 1.054 -3.658 6.102 1 92.38 113 THR A N 1
ATOM 849 C CA . THR A 1 113 ? 1.572 -4.637 5.156 1 92.38 113 THR A CA 1
ATOM 850 C C . THR A 1 113 ? 2.428 -3.961 4.09 1 92.38 113 THR A C 1
ATOM 852 O O . THR A 1 113 ? 3.531 -4.422 3.785 1 92.38 113 THR A O 1
ATOM 855 N N . ALA A 1 114 ? 1.935 -2.824 3.531 1 93.25 114 ALA A N 1
ATOM 856 C CA . ALA A 1 114 ? 2.682 -2.088 2.514 1 93.25 114 ALA A CA 1
ATOM 857 C C . ALA A 1 114 ? 4.012 -1.589 3.064 1 93.25 114 ALA A C 1
ATOM 859 O O . ALA A 1 114 ? 5.043 -1.677 2.391 1 93.25 114 ALA A O 1
ATOM 860 N N . LEU A 1 115 ? 3.965 -1.096 4.293 1 94.38 115 LEU A N 1
ATOM 861 C CA . LEU A 1 115 ? 5.176 -0.586 4.926 1 94.38 115 LEU A CA 1
ATOM 862 C C . LEU A 1 115 ? 6.199 -1.701 5.121 1 94.38 115 LEU A C 1
ATOM 864 O O . LEU A 1 115 ? 7.387 -1.513 4.855 1 94.38 115 LEU A O 1
ATOM 868 N N . GLU A 1 116 ? 5.754 -2.867 5.574 1 89.38 116 GLU A N 1
ATOM 869 C CA . GLU A 1 116 ? 6.633 -4.012 5.801 1 89.38 116 GLU A CA 1
ATOM 870 C C . GLU A 1 116 ? 7.234 -4.512 4.492 1 89.38 116 GLU A C 1
ATOM 872 O O . GLU A 1 116 ? 8.367 -4.992 4.469 1 89.38 116 GLU A O 1
ATOM 877 N N . GLY A 1 117 ? 6.398 -4.402 3.469 1 84.56 117 GLY A N 1
ATOM 878 C CA . GLY A 1 117 ? 6.883 -4.789 2.152 1 84.56 117 GLY A CA 1
ATOM 879 C C . GLY A 1 117 ? 8.016 -3.914 1.652 1 84.56 117 GLY A C 1
ATOM 880 O O . GLY A 1 117 ? 8.852 -4.359 0.859 1 84.56 117 GLY A O 1
ATOM 881 N N . LEU A 1 118 ? 8.023 -2.701 2.102 1 82.44 118 LEU A N 1
ATOM 882 C CA . LEU A 1 118 ? 9.086 -1.767 1.736 1 82.44 118 LEU A CA 1
ATOM 883 C C . LEU A 1 118 ? 10.352 -2.033 2.545 1 82.44 118 LEU A C 1
ATOM 885 O O . LEU A 1 118 ? 11.461 -1.807 2.062 1 82.44 118 LEU A O 1
ATOM 889 N N . ALA A 1 119 ? 10.195 -2.268 3.902 1 71.69 119 ALA A N 1
ATOM 890 C CA . ALA A 1 119 ? 11.312 -2.395 4.836 1 71.69 119 ALA A CA 1
ATOM 891 C C . ALA A 1 119 ? 12.094 -3.68 4.586 1 71.69 119 ALA A C 1
ATOM 893 O O . ALA A 1 119 ? 13.273 -3.773 4.93 1 71.69 119 ALA A O 1
ATOM 894 N N . GLY A 1 120 ? 11.688 -4.535 3.568 1 60.75 120 GLY A N 1
ATOM 895 C CA . GLY A 1 120 ? 12.391 -5.797 3.412 1 60.75 120 GLY A CA 1
ATOM 896 C C . GLY A 1 120 ? 12.125 -6.773 4.543 1 60.75 120 GLY A C 1
ATOM 897 O O . GLY A 1 120 ? 11.711 -6.371 5.633 1 60.75 120 GLY A O 1
ATOM 898 N N . MET B 1 1 ? 6.004 1.938 -16.094 1 91.25 1 MET B N 1
ATOM 899 C CA . MET B 1 1 ? 6.137 0.873 -15.109 1 91.25 1 MET B CA 1
ATOM 900 C C . MET B 1 1 ? 5.547 -0.433 -15.633 1 91.25 1 MET B C 1
ATOM 902 O O . MET B 1 1 ? 4.441 -0.448 -16.172 1 91.25 1 MET B O 1
ATOM 906 N N . ASP B 1 2 ? 6.27 -1.537 -15.633 1 97.69 2 ASP B N 1
ATOM 907 C CA . ASP B 1 2 ? 5.859 -2.85 -16.125 1 97.69 2 ASP B CA 1
ATOM 908 C C . ASP B 1 2 ? 5.23 -3.68 -15 1 97.69 2 ASP B C 1
ATOM 910 O O . ASP B 1 2 ? 5.852 -3.9 -13.961 1 97.69 2 ASP B O 1
ATOM 914 N N . ILE B 1 3 ? 3.959 -4.121 -15.25 1 98.62 3 ILE B N 1
ATOM 915 C CA . ILE B 1 3 ? 3.225 -4.918 -14.273 1 98.62 3 ILE B CA 1
ATOM 916 C C . ILE B 1 3 ? 2.828 -6.254 -14.891 1 98.62 3 ILE B C 1
ATOM 918 O O . ILE B 1 3 ? 2.307 -6.301 -16.016 1 98.62 3 ILE B O 1
ATOM 922 N N . LEU B 1 4 ? 3.131 -7.316 -14.188 1 98.94 4 LEU B N 1
ATOM 923 C CA . LEU B 1 4 ? 2.717 -8.656 -14.602 1 98.94 4 LEU B CA 1
ATOM 924 C C . LEU B 1 4 ? 1.605 -9.188 -13.703 1 98.94 4 LEU B C 1
ATOM 926 O O . LEU B 1 4 ? 1.769 -9.258 -12.484 1 98.94 4 LEU B O 1
ATOM 930 N N . ILE B 1 5 ? 0.49 -9.5 -14.328 1 98.94 5 ILE B N 1
ATOM 931 C CA . ILE B 1 5 ? -0.598 -10.164 -13.617 1 98.94 5 ILE B CA 1
ATOM 932 C C . ILE B 1 5 ? -0.635 -11.641 -13.984 1 98.94 5 ILE B C 1
ATOM 934 O O . ILE B 1 5 ? -0.799 -11.992 -15.156 1 98.94 5 ILE B O 1
ATOM 938 N N . VAL B 1 6 ? -0.44 -12.477 -13.016 1 98.94 6 VAL B N 1
ATOM 939 C CA . VAL B 1 6 ? -0.59 -13.922 -13.195 1 98.94 6 VAL B CA 1
ATOM 940 C C . VAL B 1 6 ? -1.974 -14.359 -12.719 1 98.94 6 VAL B C 1
ATOM 942 O O . VAL B 1 6 ? -2.256 -14.352 -11.523 1 98.94 6 VAL B O 1
ATOM 945 N N . THR B 1 7 ? -2.768 -14.695 -13.688 1 98.75 7 THR B N 1
ATOM 946 C CA . THR B 1 7 ? -4.168 -14.891 -13.336 1 98.75 7 THR B CA 1
ATOM 947 C C . THR B 1 7 ? -4.809 -15.961 -14.219 1 98.75 7 THR B C 1
ATOM 949 O O . THR B 1 7 ? -4.508 -16.047 -15.406 1 98.75 7 THR B O 1
ATOM 952 N N . SER B 1 8 ? -5.727 -16.75 -13.555 1 96.56 8 SER B N 1
ATOM 953 C CA . SER B 1 8 ? -6.566 -17.672 -14.32 1 96.56 8 SER B CA 1
ATOM 954 C C . SER B 1 8 ? -7.898 -17.016 -14.688 1 96.56 8 SER B C 1
ATOM 956 O O . SER B 1 8 ? -8.734 -17.641 -15.344 1 96.56 8 SER B O 1
ATOM 958 N N . ARG B 1 9 ? -8.125 -15.805 -14.305 1 96.44 9 ARG B N 1
ATOM 959 C CA . ARG B 1 9 ? -9.359 -15.062 -14.531 1 96.44 9 ARG B CA 1
ATOM 960 C C . ARG B 1 9 ? -9.078 -13.734 -15.234 1 96.44 9 ARG B C 1
ATOM 962 O O . ARG B 1 9 ? -9.406 -12.664 -14.711 1 96.44 9 ARG B O 1
ATOM 969 N N . PRO B 1 10 ? -8.547 -13.82 -16.484 1 97.06 10 PRO B N 1
ATOM 970 C CA . PRO B 1 10 ? -8.172 -12.586 -17.172 1 97.06 10 PRO B CA 1
ATOM 971 C C . PRO B 1 10 ? -9.336 -11.609 -17.312 1 97.06 10 PRO B C 1
ATOM 973 O O . PRO B 1 10 ? -9.133 -10.391 -17.297 1 97.06 10 PRO B O 1
ATOM 976 N N . GLU B 1 11 ? -10.57 -12.094 -17.391 1 97.5 11 GLU B N 1
ATOM 977 C CA . GLU B 1 11 ? -11.742 -11.25 -17.562 1 97.5 11 GLU B CA 1
ATOM 978 C C . GLU B 1 11 ? -11.977 -10.359 -16.344 1 97.5 11 GLU B C 1
ATOM 980 O O . GLU B 1 11 ? -12.5 -9.25 -16.469 1 97.5 11 GLU B O 1
ATOM 985 N N . GLN B 1 12 ? -11.586 -10.844 -15.195 1 97.56 12 GLN B N 1
ATOM 986 C CA . GLN B 1 12 ? -11.758 -10.086 -13.953 1 97.56 12 GLN B CA 1
ATOM 987 C C . GLN B 1 12 ? -10.891 -8.828 -13.961 1 97.56 12 GLN B C 1
ATOM 989 O O . GLN B 1 12 ? -11.242 -7.828 -13.328 1 97.56 12 GLN B O 1
ATOM 994 N N . TRP B 1 13 ? -9.781 -8.812 -14.75 1 98.31 13 TRP B N 1
ATOM 995 C CA . TRP B 1 13 ? -8.828 -7.715 -14.734 1 98.31 13 TRP B CA 1
ATOM 996 C C . TRP B 1 13 ? -9.117 -6.723 -15.859 1 98.31 13 TRP B C 1
ATOM 998 O O . TRP B 1 13 ? -8.641 -5.59 -15.836 1 98.31 13 TRP B O 1
ATOM 1008 N N . ALA B 1 14 ? -9.953 -7.113 -16.766 1 97.75 14 ALA B N 1
ATOM 1009 C CA . ALA B 1 14 ? -10.234 -6.297 -17.953 1 97.75 14 ALA B CA 1
ATOM 1010 C C . ALA B 1 14 ? -10.711 -4.902 -17.547 1 97.75 14 ALA B C 1
ATOM 1012 O O . ALA B 1 14 ? -10.211 -3.9 -18.062 1 97.75 14 ALA B O 1
ATOM 1013 N N . PRO B 1 15 ? -11.656 -4.75 -16.516 1 97.69 15 PRO B N 1
ATOM 1014 C CA . PRO B 1 15 ? -12.195 -3.426 -16.188 1 97.69 15 PRO B CA 1
ATOM 1015 C C . PRO B 1 15 ? -11.156 -2.51 -15.555 1 97.69 15 PRO B C 1
ATOM 1017 O O . PRO B 1 15 ? -11.344 -1.291 -15.508 1 97.69 15 PRO B O 1
ATOM 1020 N N . VAL B 1 16 ? -10.047 -3.082 -15.078 1 98 16 VAL B N 1
ATOM 1021 C CA . VAL B 1 16 ? -9.125 -2.24 -14.32 1 98 16 VAL B CA 1
ATOM 1022 C C . VAL B 1 16 ? -7.836 -2.039 -15.117 1 98 16 VAL B C 1
ATOM 1024 O O . VAL B 1 16 ? -6.953 -1.287 -14.695 1 98 16 VAL B O 1
ATOM 1027 N N . LEU B 1 17 ? -7.688 -2.732 -16.297 1 97.94 17 LEU B N 1
ATOM 1028 C CA . LEU B 1 17 ? -6.508 -2.543 -17.141 1 97.94 17 LEU B CA 1
ATOM 1029 C C . LEU B 1 17 ? -6.367 -1.082 -17.547 1 97.94 17 LEU B C 1
ATOM 1031 O O . LEU B 1 17 ? -5.285 -0.5 -17.422 1 97.94 17 LEU B O 1
ATOM 1035 N N . PRO B 1 18 ? -7.48 -0.391 -17.938 1 97.44 18 PRO B N 1
ATOM 1036 C CA . PRO B 1 18 ? -7.355 1.02 -18.312 1 97.44 18 PRO B CA 1
ATOM 1037 C C . PRO B 1 18 ? -6.934 1.906 -17.156 1 97.44 18 PRO B C 1
ATOM 1039 O O . PRO B 1 18 ? -6.262 2.92 -17.344 1 97.44 18 PRO B O 1
ATOM 1042 N N . VAL B 1 19 ? -7.324 1.522 -15.922 1 95.88 19 VAL B N 1
ATOM 1043 C CA . VAL B 1 19 ? -6.945 2.275 -14.734 1 95.88 19 VAL B CA 1
ATOM 1044 C C . VAL B 1 19 ? -5.426 2.258 -14.57 1 95.88 19 VAL B C 1
ATOM 1046 O O . VAL B 1 19 ? -4.809 3.303 -14.359 1 95.88 19 VAL B O 1
ATOM 1049 N N . MET B 1 20 ? -4.789 1.103 -14.711 1 97.5 20 MET B N 1
ATOM 1050 C CA . MET B 1 20 ? -3.344 0.939 -14.562 1 97.5 20 MET B CA 1
ATOM 1051 C C . MET B 1 20 ? -2.6 1.598 -15.719 1 97.5 20 MET B C 1
ATOM 1053 O O . MET B 1 20 ? -1.592 2.275 -15.508 1 97.5 20 MET B O 1
ATOM 1057 N N . GLU B 1 21 ? -3.146 1.422 -16.938 1 97.12 21 GLU B N 1
ATOM 1058 C CA . GLU B 1 21 ? -2.533 2.012 -18.125 1 97.12 21 GLU B CA 1
ATOM 1059 C C . GLU B 1 21 ? -2.635 3.535 -18.094 1 97.12 21 GLU B C 1
ATOM 1061 O O . GLU B 1 21 ? -1.71 4.23 -18.516 1 97.12 21 GLU B O 1
ATOM 1066 N N . GLY B 1 22 ? -3.801 4.027 -17.594 1 94.88 22 GLY B N 1
ATOM 1067 C CA . GLY B 1 22 ? -3.982 5.461 -17.453 1 94.88 22 GLY B CA 1
ATOM 1068 C C . GLY B 1 22 ? -2.98 6.098 -16.5 1 94.88 22 GLY B C 1
ATOM 1069 O O . GLY B 1 22 ? -2.727 7.305 -16.578 1 94.88 22 GLY B O 1
ATOM 1070 N N . ARG B 1 23 ? -2.391 5.219 -15.719 1 92.19 23 ARG B N 1
ATOM 1071 C CA . ARG B 1 23 ? -1.381 5.699 -14.781 1 92.19 23 ARG B CA 1
ATOM 1072 C C . ARG B 1 23 ? 0.026 5.441 -15.312 1 92.19 23 ARG B C 1
ATOM 1074 O O . ARG B 1 23 ? 1.002 5.523 -14.562 1 92.19 23 ARG B O 1
ATOM 1081 N N . GLY B 1 24 ? 0.129 5.043 -16.531 1 94.25 24 GLY B N 1
ATOM 1082 C CA . GLY B 1 24 ? 1.413 4.934 -17.219 1 94.25 24 GLY B CA 1
ATOM 1083 C C . GLY B 1 24 ? 2.02 3.547 -17.125 1 94.25 24 GLY B C 1
ATOM 1084 O O . GLY B 1 24 ? 3.188 3.352 -17.469 1 94.25 24 GLY B O 1
ATOM 1085 N N . ALA B 1 25 ? 1.181 2.568 -16.703 1 96.94 25 ALA B N 1
ATOM 1086 C CA . ALA B 1 25 ? 1.715 1.215 -16.578 1 96.94 25 ALA B CA 1
ATOM 1087 C C . ALA B 1 25 ? 1.508 0.426 -17.875 1 96.94 25 ALA B C 1
ATOM 1089 O O . ALA B 1 25 ? 0.504 0.61 -18.562 1 96.94 25 ALA B O 1
ATOM 1090 N N . SER B 1 26 ? 2.52 -0.38 -18.266 1 98.25 26 SER B N 1
ATOM 1091 C CA . SER B 1 26 ? 2.348 -1.463 -19.234 1 98.25 26 SER B CA 1
ATOM 1092 C C . SER B 1 26 ? 2.016 -2.777 -18.531 1 98.25 26 SER B C 1
ATOM 1094 O O . SER B 1 26 ? 2.754 -3.223 -17.641 1 98.25 26 SER B O 1
ATOM 1096 N N . VAL B 1 27 ? 0.906 -3.385 -18.984 1 98.62 27 VAL B N 1
ATOM 1097 C CA . VAL B 1 27 ? 0.441 -4.562 -18.25 1 98.62 27 VAL B CA 1
ATOM 1098 C C . VAL B 1 27 ? 0.534 -5.793 -19.156 1 98.62 27 VAL B C 1
ATOM 1100 O O . VAL B 1 27 ? 0.057 -5.777 -20.281 1 98.62 27 VAL B O 1
ATOM 1103 N N . ARG B 1 28 ? 1.171 -6.859 -18.578 1 98.44 28 ARG B N 1
ATOM 1104 C CA . ARG B 1 28 ? 1.178 -8.188 -19.188 1 98.44 28 ARG B CA 1
ATOM 1105 C C . ARG B 1 28 ? 0.429 -9.188 -18.312 1 98.44 28 ARG B C 1
ATOM 1107 O O . ARG B 1 28 ? 0.292 -8.984 -17.109 1 98.44 28 ARG B O 1
ATOM 1114 N N . GLN B 1 29 ? -0.012 -10.227 -19.047 1 98.56 29 GLN B N 1
ATOM 1115 C CA . GLN B 1 29 ? -0.727 -11.25 -18.312 1 98.56 29 GLN B CA 1
ATOM 1116 C C . GLN B 1 29 ? -0.173 -12.641 -18.609 1 98.56 29 GLN B C 1
ATOM 1118 O O . GLN B 1 29 ? 0.297 -12.898 -19.719 1 98.56 29 GLN B O 1
ATOM 1123 N N . ALA B 1 30 ? -0.129 -13.422 -17.625 1 98.81 30 ALA B N 1
ATOM 1124 C CA . ALA B 1 30 ? 0.189 -14.844 -17.734 1 98.81 30 ALA B CA 1
ATOM 1125 C C . ALA B 1 30 ? -0.944 -15.703 -17.172 1 98.81 30 ALA B C 1
ATOM 1127 O O . ALA B 1 30 ? -1.497 -15.398 -16.109 1 98.81 30 ALA B O 1
ATOM 1128 N N . GLY B 1 31 ? -1.216 -16.797 -17.844 1 98.5 31 GLY B N 1
ATOM 1129 C CA . GLY B 1 31 ? -2.355 -17.625 -17.484 1 98.5 31 GLY B CA 1
ATOM 1130 C C . GLY B 1 31 ? -2.014 -18.703 -16.469 1 98.5 31 GLY B C 1
ATOM 1131 O O . GLY B 1 31 ? -2.885 -19.469 -16.047 1 98.5 31 GLY B O 1
ATOM 1132 N N . SER B 1 32 ? -0.74 -18.828 -16.109 1 98.38 32 SER B N 1
ATOM 1133 C CA . SER B 1 32 ? -0.256 -19.812 -15.148 1 98.38 32 SER B CA 1
ATOM 1134 C C . SER B 1 32 ? 1.02 -19.328 -14.469 1 98.38 32 SER B C 1
ATOM 1136 O O . SER B 1 32 ? 1.666 -18.391 -14.938 1 98.38 32 SER B O 1
ATOM 1138 N N . LEU B 1 33 ? 1.316 -19.938 -13.258 1 98.69 33 LEU B N 1
ATOM 1139 C CA . LEU B 1 33 ? 2.561 -19.609 -12.57 1 98.69 33 LEU B CA 1
ATOM 1140 C C . LEU B 1 33 ? 3.766 -19.891 -13.461 1 98.69 33 LEU B C 1
ATOM 1142 O O . LEU B 1 33 ? 4.719 -19.109 -13.492 1 98.69 33 LEU B O 1
ATOM 1146 N N . GLU B 1 34 ? 3.697 -21.031 -14.18 1 98.5 34 GLU B N 1
ATOM 1147 C CA . GLU B 1 34 ? 4.789 -21.391 -15.078 1 98.5 34 GLU B CA 1
ATOM 1148 C C . GLU B 1 34 ? 5.012 -20.312 -16.141 1 98.5 34 GLU B C 1
ATOM 1150 O O . GLU B 1 34 ? 6.145 -19.875 -16.359 1 98.5 34 GLU B O 1
ATOM 1155 N N . GLN B 1 35 ? 3.988 -19.922 -16.766 1 98.69 35 GLN B N 1
ATOM 1156 C CA . GLN B 1 35 ? 4.094 -18.859 -17.766 1 98.69 35 GLN B CA 1
ATOM 1157 C C . GLN B 1 35 ? 4.566 -17.562 -17.125 1 98.69 35 GLN B C 1
ATOM 1159 O O . GLN B 1 35 ? 5.379 -16.844 -17.703 1 98.69 35 GLN B O 1
ATOM 1164 N N . GLY B 1 36 ? 4.02 -17.281 -15.914 1 98.81 36 GLY B N 1
ATOM 1165 C CA . GLY B 1 36 ? 4.465 -16.094 -15.195 1 98.81 36 GLY B CA 1
ATOM 1166 C C . GLY B 1 36 ? 5.961 -16.094 -14.922 1 98.81 36 GLY B C 1
ATOM 1167 O O . GLY B 1 36 ? 6.629 -15.07 -15.141 1 98.81 36 GLY B O 1
ATOM 1168 N N . LEU B 1 37 ? 6.484 -17.203 -14.516 1 98.75 37 LEU B N 1
ATOM 1169 C CA . LEU B 1 37 ? 7.906 -17.312 -14.219 1 98.75 37 LEU B CA 1
ATOM 1170 C C . LEU B 1 37 ? 8.742 -17.125 -15.484 1 98.75 37 LEU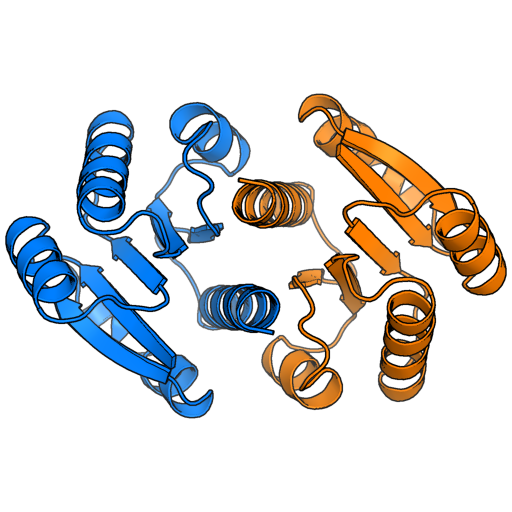 B C 1
ATOM 1172 O O . LEU B 1 37 ? 9.812 -16.516 -15.445 1 98.75 37 LEU B O 1
ATOM 1176 N N . GLU B 1 38 ? 8.281 -17.656 -16.578 1 98.62 38 GLU B N 1
ATOM 1177 C CA . GLU B 1 38 ? 8.961 -17.469 -17.859 1 98.62 38 GLU B CA 1
ATOM 1178 C C . GLU B 1 38 ? 9.023 -15.984 -18.234 1 98.62 38 GLU B C 1
ATOM 1180 O O . GLU B 1 38 ? 10.07 -15.484 -18.656 1 98.62 38 GLU B O 1
ATOM 1185 N N . LEU B 1 39 ? 7.906 -15.297 -18.078 1 98.62 39 LEU B N 1
ATOM 1186 C CA . LEU B 1 39 ? 7.84 -13.883 -18.438 1 98.62 39 LEU B CA 1
ATOM 1187 C C . LEU B 1 39 ? 8.734 -13.055 -17.516 1 98.62 39 LEU B C 1
ATOM 1189 O O . LEU B 1 39 ? 9.359 -12.086 -17.953 1 98.62 39 LEU B O 1
ATOM 1193 N N . VAL B 1 40 ? 8.789 -13.414 -16.203 1 98.5 40 VAL B N 1
ATOM 1194 C CA . VAL B 1 40 ? 9.656 -12.734 -15.242 1 98.5 40 VAL B CA 1
ATOM 1195 C C . VAL B 1 40 ? 11.117 -12.906 -15.648 1 98.5 40 VAL B C 1
ATOM 1197 O O . VAL B 1 40 ? 11.898 -11.961 -15.594 1 98.5 40 VAL B O 1
ATOM 1200 N N . ARG B 1 41 ? 11.477 -14.141 -16.141 1 98.31 41 ARG B N 1
ATOM 1201 C CA . ARG B 1 41 ? 12.844 -14.422 -16.562 1 98.31 41 ARG B CA 1
ATOM 1202 C C . ARG B 1 41 ? 13.219 -13.602 -17.781 1 98.31 41 ARG B C 1
ATOM 1204 O O . ARG B 1 41 ? 14.344 -13.117 -17.891 1 98.31 41 ARG B O 1
ATOM 1211 N N . ARG B 1 42 ? 12.32 -13.461 -18.641 1 98.06 42 ARG B N 1
ATOM 1212 C CA . ARG B 1 42 ? 12.57 -12.719 -19.875 1 98.06 42 ARG B CA 1
ATOM 1213 C C . ARG B 1 42 ? 12.688 -11.227 -19.609 1 98.06 42 ARG B C 1
ATOM 1215 O O . ARG B 1 42 ? 13.539 -10.547 -20.188 1 98.06 42 ARG B O 1
ATOM 1222 N N . GLN B 1 43 ? 11.781 -10.703 -18.812 1 98 43 GLN B N 1
ATOM 1223 C CA . GLN B 1 43 ? 11.727 -9.297 -18.438 1 98 43 GLN B CA 1
ATOM 1224 C C . GLN B 1 43 ? 11.094 -9.133 -17.062 1 98 43 GLN B C 1
ATOM 1226 O O . GLN B 1 43 ? 9.898 -9.391 -16.875 1 98 43 GLN B O 1
ATOM 1231 N N . ALA B 1 44 ? 11.883 -8.656 -16.125 1 98.06 44 ALA B N 1
ATOM 1232 C CA . ALA B 1 44 ? 11.375 -8.492 -14.773 1 98.06 44 ALA B CA 1
ATOM 1233 C C . ALA B 1 44 ? 10.406 -7.32 -14.688 1 98.06 44 ALA B C 1
ATOM 1235 O O . ALA B 1 44 ? 10.734 -6.203 -15.086 1 98.06 44 ALA B O 1
ATOM 1236 N N . PRO B 1 45 ? 9.211 -7.574 -14.18 1 98.38 45 PRO B N 1
ATOM 1237 C CA . PRO B 1 45 ? 8.297 -6.461 -13.93 1 98.38 45 PRO B CA 1
ATOM 1238 C C . PRO B 1 45 ? 8.633 -5.695 -12.648 1 98.38 45 PRO B C 1
ATOM 1240 O O . PRO B 1 45 ? 9.391 -6.191 -11.812 1 98.38 45 PRO B O 1
ATOM 1243 N N . ALA B 1 46 ? 8.117 -4.484 -12.609 1 96.75 46 ALA B N 1
ATOM 1244 C CA . ALA B 1 46 ? 8.203 -3.738 -11.359 1 96.75 46 ALA B CA 1
ATOM 1245 C C . ALA B 1 46 ? 7.32 -4.367 -10.281 1 96.75 46 ALA B C 1
ATOM 1247 O O . ALA B 1 46 ? 7.672 -4.367 -9.102 1 96.75 46 ALA B O 1
ATOM 1248 N N . LEU B 1 47 ? 6.207 -4.918 -10.719 1 97.81 47 LEU B N 1
ATOM 1249 C CA . LEU B 1 47 ? 5.234 -5.559 -9.844 1 97.81 47 LEU B CA 1
ATOM 1250 C C . LEU B 1 47 ? 4.68 -6.828 -10.477 1 97.81 47 LEU B C 1
ATOM 1252 O O . LEU B 1 47 ? 4.328 -6.836 -11.656 1 97.81 47 LEU B O 1
ATOM 1256 N N . ALA B 1 48 ? 4.629 -7.914 -9.734 1 98.75 48 ALA B N 1
ATOM 1257 C CA . ALA B 1 48 ? 3.912 -9.133 -10.094 1 98.75 48 ALA B CA 1
ATOM 1258 C C . ALA B 1 48 ? 2.723 -9.367 -9.164 1 98.75 48 ALA B C 1
ATOM 1260 O O . ALA B 1 48 ? 2.879 -9.406 -7.941 1 98.75 48 ALA B O 1
ATOM 1261 N N . VAL B 1 49 ? 1.559 -9.477 -9.734 1 98.88 49 VAL B N 1
ATOM 1262 C CA . VAL B 1 49 ? 0.345 -9.75 -8.969 1 98.88 49 VAL B CA 1
ATOM 1263 C C . VAL B 1 49 ? -0.091 -11.195 -9.195 1 98.88 49 VAL B C 1
ATOM 1265 O O . VAL B 1 49 ? -0.3 -11.617 -10.328 1 98.88 49 VAL B O 1
ATOM 1268 N N . LEU B 1 50 ? -0.201 -11.969 -8.117 1 98.81 50 LEU B N 1
ATOM 1269 C CA . LEU B 1 50 ? -0.649 -13.359 -8.203 1 98.81 50 LEU B CA 1
ATOM 1270 C C . LEU B 1 50 ? -2.141 -13.461 -7.902 1 98.81 50 LEU B C 1
ATOM 1272 O O . LEU B 1 50 ? -2.578 -13.172 -6.789 1 98.81 50 LEU B O 1
ATOM 1276 N N . ASP B 1 51 ? -2.889 -13.781 -8.859 1 98.88 51 ASP B N 1
ATOM 1277 C CA . ASP B 1 51 ? -4.324 -14.031 -8.797 1 98.88 51 ASP B CA 1
ATOM 1278 C C . ASP B 1 51 ? -4.664 -15.414 -9.344 1 98.88 51 ASP B C 1
ATOM 1280 O O . ASP B 1 51 ? -5.266 -15.531 -10.414 1 98.88 51 ASP B O 1
ATOM 1284 N N . LEU B 1 52 ? -4.316 -16.469 -8.578 1 98.5 52 LEU B N 1
ATOM 1285 C CA . LEU B 1 52 ? -4.422 -17.828 -9.078 1 98.5 52 LEU B CA 1
ATOM 1286 C C . LEU B 1 52 ? -5.332 -18.672 -8.18 1 98.5 52 LEU B C 1
ATOM 1288 O O . LEU B 1 52 ? -5.492 -19.875 -8.398 1 98.5 52 LEU B O 1
ATOM 1292 N N . GLY B 1 53 ? -5.918 -18.156 -7.188 1 97.88 53 GLY B N 1
ATOM 1293 C CA . GLY B 1 53 ? -6.805 -18.875 -6.285 1 97.88 53 GLY B CA 1
ATOM 1294 C C . GLY B 1 53 ? -6.09 -19.953 -5.484 1 97.88 53 GLY B C 1
ATOM 1295 O O . GLY B 1 53 ? -6.656 -21.016 -5.223 1 97.88 53 GLY B O 1
ATOM 1296 N N . LEU B 1 54 ? -4.949 -19.688 -5.059 1 98.06 54 LEU B N 1
ATOM 1297 C CA . LEU B 1 54 ? -4.141 -20.688 -4.352 1 98.06 54 LEU B CA 1
ATOM 1298 C C . LEU B 1 54 ? -4.445 -20.656 -2.857 1 98.06 54 LEU B C 1
ATOM 1300 O O . LEU B 1 54 ? -4.832 -19.625 -2.312 1 98.06 54 LEU B O 1
ATOM 1304 N N . GLU B 1 55 ? -4.254 -21.828 -2.254 1 98.12 55 GLU B N 1
ATOM 1305 C CA . GLU B 1 55 ? -4.223 -21.859 -0.794 1 98.12 55 GLU B CA 1
ATOM 1306 C C . GLU B 1 55 ? -2.992 -21.125 -0.255 1 98.12 55 GLU B C 1
ATOM 1308 O O . GLU B 1 55 ? -2.006 -20.953 -0.973 1 98.12 55 GLU B O 1
ATOM 1313 N N . PRO B 1 56 ? -3.012 -20.734 0.999 1 98.19 56 PRO B N 1
ATOM 1314 C CA . PRO B 1 56 ? -1.966 -19.875 1.542 1 98.19 56 PRO B CA 1
ATOM 1315 C C . PRO B 1 56 ? -0.564 -20.453 1.352 1 98.19 56 PRO B C 1
ATOM 1317 O O . PRO B 1 56 ? 0.353 -19.734 0.945 1 98.19 56 PRO B O 1
ATOM 1320 N N . ASP B 1 57 ? -0.4 -21.766 1.571 1 98.31 57 ASP B N 1
ATOM 1321 C CA . ASP B 1 57 ? 0.926 -22.359 1.431 1 98.31 57 ASP B CA 1
ATOM 1322 C C . ASP B 1 57 ? 1.389 -22.328 -0.025 1 98.31 57 ASP B C 1
ATOM 1324 O O . ASP B 1 57 ? 2.557 -22.047 -0.305 1 98.31 57 ASP B O 1
ATOM 1328 N N . ALA B 1 58 ? 0.526 -22.594 -0.901 1 98.5 58 ALA B N 1
ATOM 1329 C CA . ALA B 1 58 ? 0.85 -22.562 -2.324 1 98.5 58 ALA B CA 1
ATOM 1330 C C . ALA B 1 58 ? 1.116 -21.125 -2.797 1 98.5 58 ALA B C 1
ATOM 1332 O O . ALA B 1 58 ? 1.994 -20.906 -3.631 1 98.5 58 ALA B O 1
ATOM 1333 N N . LEU B 1 59 ? 0.342 -20.188 -2.297 1 98.62 59 LEU B N 1
ATOM 1334 C CA . LEU B 1 59 ? 0.563 -18.781 -2.621 1 98.62 59 LEU B CA 1
ATOM 1335 C C . LEU B 1 59 ? 1.945 -18.328 -2.164 1 98.62 59 LEU B C 1
ATOM 1337 O O . LEU B 1 59 ? 2.668 -17.672 -2.914 1 98.62 59 LEU B O 1
ATOM 1341 N N . ARG B 1 60 ? 2.318 -18.672 -0.942 1 98.62 60 ARG B N 1
ATOM 1342 C CA . ARG B 1 60 ? 3.629 -18.328 -0.405 1 98.62 60 ARG B CA 1
ATOM 1343 C C . ARG B 1 60 ? 4.746 -18.891 -1.277 1 98.62 60 ARG B C 1
ATOM 1345 O O . ARG B 1 60 ? 5.699 -18.172 -1.604 1 98.62 60 ARG B O 1
ATOM 1352 N N . LYS B 1 61 ? 4.605 -20.141 -1.656 1 98.75 61 LYS B N 1
ATOM 1353 C CA . LYS B 1 61 ? 5.609 -20.766 -2.514 1 98.75 61 LYS B CA 1
ATOM 1354 C C . LYS B 1 61 ? 5.699 -20.062 -3.861 1 98.75 61 LYS B C 1
ATOM 1356 O O . LYS B 1 61 ? 6.797 -19.844 -4.387 1 98.75 61 LYS B O 1
ATOM 1361 N N . ALA B 1 62 ? 4.598 -19.688 -4.43 1 98.75 62 ALA B N 1
ATOM 1362 C CA . ALA B 1 62 ? 4.582 -18.984 -5.715 1 98.75 62 ALA B CA 1
ATOM 1363 C C . ALA B 1 62 ? 5.32 -17.656 -5.629 1 98.75 62 ALA B C 1
ATOM 1365 O O . ALA B 1 62 ? 6.074 -17.297 -6.535 1 98.75 62 ALA B O 1
ATOM 1366 N N . VAL B 1 63 ? 5.098 -16.938 -4.57 1 98.44 63 VAL B N 1
ATOM 1367 C CA . VAL B 1 63 ? 5.773 -15.664 -4.371 1 98.44 63 VAL B CA 1
ATOM 1368 C C . VAL B 1 63 ? 7.281 -15.891 -4.254 1 98.44 63 VAL B C 1
ATOM 1370 O O . VAL B 1 63 ? 8.07 -15.18 -4.879 1 98.44 63 VAL B O 1
ATOM 1373 N N . ILE B 1 64 ? 7.676 -16.906 -3.496 1 98.5 64 ILE B N 1
ATOM 1374 C CA . ILE B 1 64 ? 9.086 -17.234 -3.326 1 98.5 64 ILE B CA 1
ATOM 1375 C C . ILE B 1 64 ? 9.703 -17.562 -4.684 1 98.5 64 ILE B C 1
ATOM 1377 O O . ILE B 1 64 ? 10.812 -17.125 -4.988 1 98.5 64 ILE B O 1
ATOM 1381 N N . ASP B 1 65 ? 8.977 -18.344 -5.504 1 98.69 65 ASP B N 1
ATOM 1382 C CA . ASP B 1 65 ? 9.469 -18.703 -6.832 1 98.69 65 ASP B CA 1
ATOM 1383 C C . ASP B 1 65 ? 9.734 -17.453 -7.676 1 98.69 65 ASP B C 1
ATOM 1385 O O . ASP B 1 65 ? 10.742 -17.391 -8.383 1 98.69 65 ASP B O 1
ATOM 1389 N N . ILE B 1 66 ? 8.883 -16.469 -7.609 1 98.5 66 ILE B N 1
ATOM 1390 C CA . ILE B 1 66 ? 9.055 -15.234 -8.359 1 98.5 66 ILE B CA 1
ATOM 1391 C C . ILE B 1 66 ? 10.281 -14.484 -7.844 1 98.5 66 ILE B C 1
ATOM 1393 O O . ILE B 1 66 ? 11.125 -14.047 -8.633 1 98.5 66 ILE B O 1
ATOM 1397 N N . LEU B 1 67 ? 10.422 -14.414 -6.492 1 97.31 67 LEU B N 1
ATOM 1398 C CA . LEU B 1 67 ? 11.5 -13.656 -5.871 1 97.31 67 LEU B CA 1
ATOM 1399 C C . LEU B 1 67 ? 12.852 -14.336 -6.098 1 97.31 67 LEU B C 1
ATOM 1401 O O . LEU B 1 67 ? 13.883 -13.664 -6.148 1 97.31 67 LEU B O 1
ATOM 1405 N N . MET B 1 68 ? 12.805 -15.648 -6.285 1 97.94 68 MET B N 1
ATOM 1406 C CA . MET B 1 68 ? 14.031 -16.391 -6.562 1 97.94 68 MET B CA 1
ATOM 1407 C C . MET B 1 68 ? 14.578 -16.031 -7.945 1 97.94 68 MET B C 1
ATOM 1409 O O . MET B 1 68 ? 15.789 -16.078 -8.164 1 97.94 68 MET B O 1
ATOM 1413 N N . VAL B 1 69 ? 13.617 -15.734 -8.867 1 97.88 69 VAL B N 1
ATOM 1414 C CA . VAL B 1 69 ? 14.07 -15.305 -10.188 1 97.88 69 VAL B CA 1
ATOM 1415 C C . VAL B 1 69 ? 14.68 -13.906 -10.086 1 97.88 69 VAL B C 1
ATOM 1417 O O . VAL B 1 69 ? 15.75 -13.648 -10.648 1 97.88 69 VAL B O 1
ATOM 1420 N N . ASN B 1 70 ? 14.039 -13.023 -9.359 1 96.94 70 ASN B N 1
ATOM 1421 C CA . ASN B 1 70 ? 14.5 -11.656 -9.133 1 96.94 70 ASN B CA 1
ATOM 1422 C C . ASN B 1 70 ? 13.93 -11.086 -7.828 1 96.94 70 ASN B C 1
ATOM 1424 O O . ASN B 1 70 ? 12.742 -10.789 -7.746 1 96.94 70 ASN B O 1
ATOM 1428 N N . ALA B 1 71 ? 14.781 -10.867 -6.879 1 94.94 71 ALA B N 1
ATOM 1429 C CA . ALA B 1 71 ? 14.383 -10.477 -5.531 1 94.94 71 ALA B CA 1
ATOM 1430 C C . ALA B 1 71 ? 13.969 -9.008 -5.488 1 94.94 71 ALA B C 1
ATOM 1432 O O . ALA B 1 71 ? 13.422 -8.531 -4.488 1 94.94 71 ALA B O 1
ATOM 1433 N N . MET B 1 72 ? 14.102 -8.297 -6.578 1 93.31 72 MET B N 1
ATOM 1434 C CA . MET B 1 72 ? 13.805 -6.867 -6.602 1 93.31 72 MET B CA 1
ATOM 1435 C C . MET B 1 72 ? 12.359 -6.617 -7.02 1 93.31 72 MET B C 1
ATOM 1437 O O . MET B 1 72 ? 11.867 -5.488 -6.922 1 93.31 72 MET B O 1
ATOM 1441 N N . ILE B 1 73 ? 11.672 -7.645 -7.496 1 96.19 73 ILE B N 1
ATOM 1442 C CA . ILE B 1 73 ? 10.289 -7.508 -7.949 1 96.19 73 ILE B CA 1
ATOM 1443 C C . ILE B 1 73 ? 9.375 -7.293 -6.75 1 96.19 73 ILE B C 1
ATOM 1445 O O . ILE B 1 73 ? 9.477 -7.996 -5.742 1 96.19 73 ILE B O 1
ATOM 1449 N N . HIS B 1 74 ? 8.523 -6.277 -6.836 1 96.12 74 HIS B N 1
ATOM 1450 C CA . HIS B 1 74 ? 7.438 -6.18 -5.867 1 96.12 74 HIS B CA 1
ATOM 1451 C C . HIS B 1 74 ? 6.332 -7.18 -6.188 1 96.12 74 HIS B C 1
ATOM 1453 O O . HIS B 1 74 ? 6.043 -7.441 -7.355 1 96.12 74 HIS B O 1
ATOM 1459 N N . THR B 1 75 ? 5.777 -7.703 -5.098 1 97.81 75 THR B N 1
ATOM 1460 C CA . THR B 1 75 ? 4.73 -8.695 -5.316 1 97.81 75 THR B CA 1
ATOM 1461 C C . THR B 1 75 ? 3.453 -8.305 -4.582 1 97.81 75 THR B C 1
ATOM 1463 O O . THR B 1 75 ? 3.508 -7.66 -3.529 1 97.81 75 THR B O 1
ATOM 1466 N N . ALA B 1 76 ? 2.365 -8.641 -5.121 1 98.19 76 ALA B N 1
ATOM 1467 C CA . ALA B 1 76 ? 1.031 -8.562 -4.531 1 98.19 76 ALA B CA 1
ATOM 1468 C C . ALA B 1 76 ? 0.223 -9.82 -4.844 1 98.19 76 ALA B C 1
ATOM 1470 O O . ALA B 1 76 ? 0.609 -10.617 -5.707 1 98.19 76 ALA B O 1
ATOM 1471 N N . ALA B 1 77 ? -0.873 -10.008 -4.125 1 98.5 77 ALA B N 1
ATOM 1472 C CA . ALA B 1 77 ? -1.705 -11.188 -4.359 1 98.5 77 ALA B CA 1
ATOM 1473 C C . ALA B 1 77 ? -3.184 -10.859 -4.168 1 98.5 77 ALA B C 1
ATOM 1475 O O . ALA B 1 77 ? -3.533 -9.961 -3.395 1 98.5 77 ALA B O 1
ATOM 1476 N N . VAL B 1 78 ? -3.963 -11.539 -4.93 1 98.44 78 VAL B N 1
ATOM 1477 C CA . VAL B 1 78 ? -5.395 -11.594 -4.656 1 98.44 78 VAL B CA 1
ATOM 1478 C C . VAL B 1 78 ? -5.711 -12.781 -3.756 1 98.44 78 VAL B C 1
ATOM 1480 O O . VAL B 1 78 ? -5.375 -13.922 -4.086 1 98.44 78 VAL B O 1
ATOM 1483 N N . SER B 1 79 ? -6.34 -12.516 -2.623 1 97.62 79 SER B N 1
ATOM 1484 C CA . SER B 1 79 ? -6.539 -13.57 -1.632 1 97.62 79 SER B CA 1
ATOM 1485 C C . SER B 1 79 ? -7.762 -13.289 -0.766 1 97.62 79 SER B C 1
ATOM 1487 O O . SER B 1 79 ? -8.039 -12.141 -0.428 1 97.62 79 SER B O 1
ATOM 1489 N N . PRO B 1 80 ? -8.453 -14.359 -0.354 1 97.38 80 PRO B N 1
ATOM 1490 C CA . PRO B 1 80 ? -9.578 -14.172 0.564 1 97.38 80 PRO B CA 1
ATOM 1491 C C . PRO B 1 80 ? -9.133 -13.953 2.008 1 97.38 80 PRO B C 1
ATOM 1493 O O . PRO B 1 80 ? -9.961 -13.695 2.883 1 97.38 80 PRO B O 1
ATOM 1496 N N . MET B 1 81 ? -7.816 -14.117 2.328 1 96.44 81 MET B N 1
ATOM 1497 C CA . MET B 1 81 ? -7.324 -13.945 3.691 1 96.44 81 MET B CA 1
ATOM 1498 C C . MET B 1 81 ? -7.566 -12.516 4.18 1 96.44 81 MET B C 1
ATOM 1500 O O . MET B 1 81 ? -7.5 -11.57 3.4 1 96.44 81 MET B O 1
ATOM 1504 N N . THR B 1 82 ? -7.82 -12.414 5.539 1 93.88 82 THR B N 1
ATOM 1505 C CA . THR B 1 82 ? -7.789 -11.094 6.156 1 93.88 82 THR B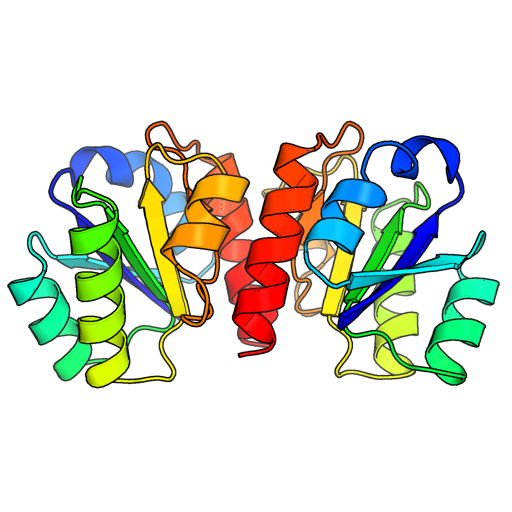 CA 1
ATOM 1506 C C . THR B 1 82 ? -6.383 -10.508 6.102 1 93.88 82 THR B C 1
ATOM 1508 O O . THR B 1 82 ? -5.41 -11.227 5.871 1 93.88 82 THR B O 1
ATOM 1511 N N . ALA B 1 83 ? -6.316 -9.258 6.258 1 90.44 83 ALA B N 1
ATOM 1512 C CA . ALA B 1 83 ? -5.012 -8.602 6.277 1 90.44 83 ALA B CA 1
ATOM 1513 C C . ALA B 1 83 ? -4.102 -9.211 7.336 1 90.44 83 ALA B C 1
ATOM 1515 O O . ALA B 1 83 ? -2.908 -9.406 7.098 1 90.44 83 ALA B O 1
ATOM 1516 N N . ALA B 1 84 ? -4.652 -9.539 8.469 1 90.44 84 ALA B N 1
ATOM 1517 C CA . ALA B 1 84 ? -3.881 -10.133 9.555 1 90.44 84 ALA B CA 1
ATOM 1518 C C . ALA B 1 84 ? -3.404 -11.539 9.195 1 90.44 84 ALA B C 1
ATOM 1520 O O . ALA B 1 84 ? -2.236 -11.875 9.398 1 90.44 84 ALA B O 1
ATOM 1521 N N . GLU B 1 85 ? -4.289 -12.328 8.633 1 94.12 85 GLU B N 1
ATOM 1522 C CA . GLU B 1 85 ? -3.936 -13.68 8.195 1 94.12 85 GLU B CA 1
ATOM 1523 C C . GLU B 1 85 ? -2.881 -13.648 7.094 1 94.12 85 GLU B C 1
ATOM 1525 O O . GLU B 1 85 ? -1.926 -14.43 7.121 1 94.12 85 GLU B O 1
ATOM 1530 N N . PHE B 1 86 ? -3.074 -12.766 6.168 1 95.38 86 PHE B N 1
ATOM 1531 C CA . PHE B 1 86 ? -2.133 -12.609 5.066 1 95.38 86 PHE B CA 1
ATOM 1532 C C . PHE B 1 86 ? -0.746 -12.25 5.59 1 95.38 86 PHE B C 1
ATOM 1534 O O . PHE B 1 86 ? 0.251 -12.844 5.176 1 95.38 86 PHE B O 1
ATOM 1541 N N . HIS B 1 87 ? -0.663 -11.32 6.48 1 91.62 87 HIS B N 1
ATOM 1542 C CA . HIS B 1 87 ? 0.604 -10.922 7.082 1 91.62 87 HIS B CA 1
ATOM 1543 C C . HIS B 1 87 ? 1.308 -12.109 7.727 1 91.62 87 HIS B C 1
ATOM 1545 O O . HIS B 1 87 ? 2.51 -12.305 7.535 1 91.62 87 HIS B O 1
ATOM 1551 N N . ASP B 1 88 ? 0.528 -12.875 8.422 1 94.12 88 ASP B N 1
ATOM 1552 C CA . ASP B 1 88 ? 1.112 -14.023 9.102 1 94.12 88 ASP B CA 1
ATOM 1553 C C . ASP B 1 88 ? 1.643 -15.039 8.094 1 94.12 88 ASP B C 1
ATOM 1555 O O . ASP B 1 88 ? 2.783 -15.5 8.211 1 94.12 88 ASP B O 1
ATOM 1559 N N . LYS B 1 89 ? 0.872 -15.367 7.102 1 96.19 89 LYS B N 1
ATOM 1560 C CA . LYS B 1 89 ? 1.199 -16.422 6.148 1 96.19 89 LYS B CA 1
ATOM 1561 C C . LYS B 1 89 ? 2.33 -15.992 5.215 1 96.19 89 LYS B C 1
ATOM 1563 O O . LYS B 1 89 ? 3.152 -16.812 4.809 1 96.19 89 LYS B O 1
ATOM 1568 N N . MET B 1 90 ? 2.406 -14.648 4.93 1 96.31 90 MET B N 1
ATOM 1569 C CA . MET B 1 90 ? 3.373 -14.148 3.957 1 96.31 90 MET B CA 1
ATOM 1570 C C . MET B 1 90 ? 4.551 -13.477 4.656 1 96.31 90 MET B C 1
ATOM 1572 O O . MET B 1 90 ? 5.316 -12.75 4.023 1 96.31 90 MET B O 1
ATOM 1576 N N . GLU B 1 91 ? 4.664 -13.664 5.918 1 91.94 91 GLU B N 1
ATOM 1577 C CA . GLU B 1 91 ? 5.684 -13 6.727 1 91.94 91 GLU B CA 1
ATOM 1578 C C . GLU B 1 91 ? 7.078 -13.211 6.133 1 91.94 91 GLU B C 1
ATOM 1580 O O . GLU B 1 91 ? 7.426 -14.32 5.73 1 91.94 91 GLU B O 1
ATOM 1585 N N . GLY B 1 92 ? 7.793 -12.094 6.023 1 91.38 92 GLY B N 1
ATOM 1586 C CA . GLY B 1 92 ? 9.18 -12.172 5.602 1 91.38 92 GLY B CA 1
ATOM 1587 C C . GLY B 1 92 ? 9.359 -12.016 4.102 1 91.38 92 GLY B C 1
ATOM 1588 O O . GLY B 1 92 ? 10.484 -11.883 3.617 1 91.38 92 GLY B O 1
ATOM 1589 N N . LEU B 1 93 ? 8.305 -11.969 3.33 1 94.12 93 LEU B N 1
ATOM 1590 C CA . LEU B 1 93 ? 8.43 -11.945 1.876 1 94.12 93 LEU B CA 1
ATOM 1591 C C . LEU B 1 93 ? 8.383 -10.508 1.357 1 94.12 93 LEU B C 1
ATOM 1593 O O . LEU B 1 93 ? 8.688 -10.258 0.189 1 94.12 93 LEU B O 1
ATOM 1597 N N . GLY B 1 94 ? 7.988 -9.586 2.238 1 90.5 94 GLY B N 1
ATOM 1598 C CA . GLY B 1 94 ? 7.98 -8.188 1.836 1 90.5 94 GLY B CA 1
ATOM 1599 C C . GLY B 1 94 ? 6.969 -7.887 0.745 1 90.5 94 GLY B C 1
ATOM 1600 O O . GLY B 1 94 ? 7.246 -7.105 -0.166 1 90.5 94 GLY B O 1
ATOM 1601 N N . MET B 1 95 ? 5.805 -8.477 0.813 1 95.38 95 MET B N 1
ATOM 1602 C CA . MET B 1 95 ? 4.785 -8.234 -0.205 1 95.38 95 MET B CA 1
ATOM 1603 C C . MET B 1 95 ? 4.25 -6.809 -0.116 1 95.38 95 MET B C 1
ATOM 1605 O O . MET B 1 95 ? 4.105 -6.266 0.979 1 95.38 95 MET B O 1
ATOM 1609 N N . LEU B 1 96 ? 3.953 -6.234 -1.271 1 94.69 96 LEU B N 1
ATOM 1610 C CA . LEU B 1 96 ? 3.414 -4.879 -1.333 1 94.69 96 LEU B CA 1
ATOM 1611 C C . LEU B 1 96 ? 2.031 -4.812 -0.693 1 94.69 96 LEU B C 1
ATOM 1613 O O . LEU B 1 96 ? 1.762 -3.924 0.119 1 94.69 96 LEU B O 1
ATOM 1617 N N . MET B 1 97 ? 1.173 -5.793 -1.095 1 95.56 97 MET B N 1
ATOM 1618 C CA . MET B 1 97 ? -0.171 -5.793 -0.524 1 95.56 97 MET B CA 1
ATOM 1619 C C . MET B 1 97 ? -0.958 -7.016 -0.985 1 95.56 97 MET B C 1
ATOM 1621 O O . MET B 1 97 ? -0.507 -7.754 -1.861 1 95.56 97 MET B O 1
ATOM 1625 N N . SER B 1 98 ? -2.064 -7.18 -0.363 1 96.88 98 SER B N 1
ATOM 1626 C CA . SER B 1 98 ? -3.08 -8.109 -0.842 1 96.88 98 SER B CA 1
ATOM 1627 C C . SER B 1 98 ? -4.328 -7.375 -1.314 1 96.88 98 SER B C 1
ATOM 1629 O O . SER B 1 98 ? -4.707 -6.352 -0.739 1 96.88 98 SER B O 1
ATOM 1631 N N . LEU B 1 99 ? -4.859 -7.875 -2.375 1 97.19 99 LEU B N 1
ATOM 1632 C CA . LEU B 1 99 ? -6.168 -7.426 -2.844 1 97.19 99 LEU B CA 1
ATOM 1633 C C . LEU B 1 99 ? -7.25 -8.438 -2.475 1 97.19 99 LEU B C 1
ATOM 1635 O O . LEU B 1 99 ? -7.016 -9.641 -2.5 1 97.19 99 LEU B O 1
ATOM 1639 N N . PRO B 1 100 ? -8.43 -7.902 -2.123 1 96.75 100 PRO B N 1
ATOM 1640 C CA . PRO B 1 100 ? -9.531 -8.844 -1.932 1 96.75 100 PRO B CA 1
ATOM 1641 C C . PRO B 1 100 ? -9.961 -9.523 -3.23 1 96.75 100 PRO B C 1
ATOM 1643 O O . PRO B 1 100 ? -9.734 -8.992 -4.316 1 96.75 100 PRO B O 1
ATOM 1646 N N . VAL B 1 101 ? -10.562 -10.68 -3.078 1 97.88 101 VAL B N 1
ATOM 1647 C CA . VAL B 1 101 ? -10.977 -11.461 -4.238 1 97.88 101 VAL B CA 1
ATOM 1648 C C . VAL B 1 101 ? -11.938 -10.641 -5.094 1 97.88 101 VAL B C 1
ATOM 1650 O O . VAL B 1 101 ? -11.914 -10.72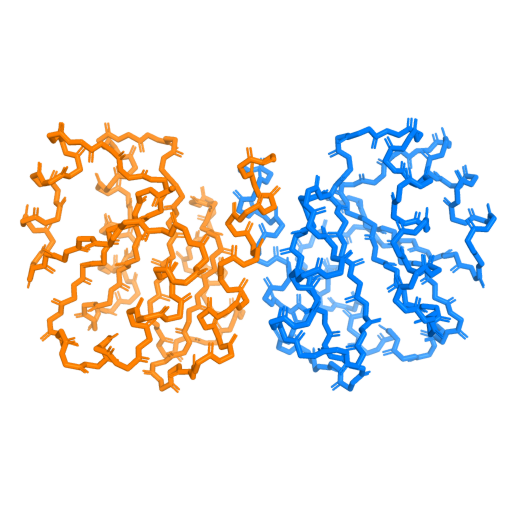7 -6.324 1 97.88 101 VAL B O 1
ATOM 1653 N N . ASP B 1 102 ? -12.781 -9.883 -4.465 1 97.56 102 ASP B N 1
ATOM 1654 C CA . ASP B 1 102 ? -13.719 -9.008 -5.176 1 97.56 102 ASP B CA 1
ATOM 1655 C C . ASP B 1 102 ? -13.18 -7.586 -5.258 1 97.56 102 ASP B C 1
ATOM 1657 O O . ASP B 1 102 ? -13.93 -6.621 -5.105 1 97.56 102 ASP B O 1
ATOM 1661 N N . PHE B 1 103 ? -11.914 -7.477 -5.555 1 97.19 103 PHE B N 1
ATOM 1662 C CA . PHE B 1 103 ? -11.273 -6.168 -5.562 1 97.19 103 PHE B CA 1
ATOM 1663 C C . PHE B 1 103 ? -11.992 -5.215 -6.508 1 97.19 103 PHE B C 1
ATOM 1665 O O . PHE B 1 103 ? -12.523 -5.637 -7.539 1 97.19 103 PHE B O 1
ATOM 1672 N N . SER B 1 104 ? -11.961 -3.959 -6.141 1 95.19 104 SER B N 1
ATOM 1673 C CA . SER B 1 104 ? -12.594 -2.871 -6.879 1 95.19 104 SER B CA 1
ATOM 1674 C C . SER B 1 104 ? -11.562 -2.047 -7.641 1 95.19 104 SER B C 1
ATOM 1676 O O . SER B 1 104 ? -10.352 -2.252 -7.48 1 95.19 104 SER B O 1
ATOM 1678 N N . VAL B 1 105 ? -12.078 -1.127 -8.445 1 95.88 105 VAL B N 1
ATOM 1679 C CA . VAL B 1 105 ? -11.234 -0.143 -9.109 1 95.88 105 VAL B CA 1
ATOM 1680 C C . VAL B 1 105 ? -10.398 0.604 -8.078 1 95.88 105 VAL B C 1
ATOM 1682 O O . VAL B 1 105 ? -9.203 0.835 -8.281 1 95.88 105 VAL B O 1
ATOM 1685 N N . ARG B 1 106 ? -10.992 0.925 -6.949 1 92.12 106 ARG B N 1
ATOM 1686 C CA . ARG B 1 106 ? -10.312 1.648 -5.879 1 92.12 106 ARG B CA 1
ATOM 1687 C C . ARG B 1 106 ? -9.164 0.827 -5.305 1 92.12 106 ARG B C 1
ATOM 1689 O O . ARG B 1 106 ? -8.102 1.369 -4.992 1 92.12 106 ARG B O 1
ATOM 1696 N N . ASP B 1 107 ? -9.344 -0.45 -5.133 1 95.12 107 ASP B N 1
ATOM 1697 C CA . ASP B 1 107 ? -8.281 -1.325 -4.637 1 95.12 107 ASP B CA 1
ATOM 1698 C C . ASP B 1 107 ? -7.07 -1.298 -5.566 1 95.12 107 ASP B C 1
ATOM 1700 O O . ASP B 1 107 ? -5.93 -1.24 -5.105 1 95.12 107 ASP B O 1
ATOM 1704 N N . VAL B 1 108 ? -7.348 -1.287 -6.848 1 97.44 108 VAL B N 1
ATOM 1705 C CA . VAL B 1 108 ? -6.273 -1.283 -7.832 1 97.44 108 VAL B CA 1
ATOM 1706 C C . VAL B 1 108 ? -5.578 0.077 -7.836 1 97.44 108 VAL B C 1
ATOM 1708 O O . VAL B 1 108 ? -4.355 0.155 -7.945 1 97.44 108 VAL B O 1
ATOM 1711 N N . GLU B 1 109 ? -6.363 1.137 -7.656 1 94.75 109 GLU B N 1
ATOM 1712 C CA . GLU B 1 109 ? -5.773 2.471 -7.555 1 94.75 109 GLU B CA 1
ATOM 1713 C C . GLU B 1 109 ? -4.844 2.574 -6.352 1 94.75 109 GLU B C 1
ATOM 1715 O O . GLU B 1 109 ? -3.77 3.176 -6.441 1 94.75 109 GLU B O 1
ATOM 1720 N N . LYS B 1 110 ? -5.242 2.008 -5.262 1 94.06 110 LYS B N 1
ATOM 1721 C CA . LYS B 1 110 ? -4.398 2.006 -4.07 1 94.06 110 LYS B CA 1
ATOM 1722 C C . LYS B 1 110 ? -3.105 1.228 -4.309 1 94.06 110 LYS B C 1
ATOM 1724 O O . LYS B 1 110 ? -2.033 1.644 -3.869 1 94.06 110 LYS B O 1
ATOM 1729 N N . MET B 1 111 ? -3.225 0.137 -4.977 1 96.12 111 MET B N 1
ATOM 1730 C C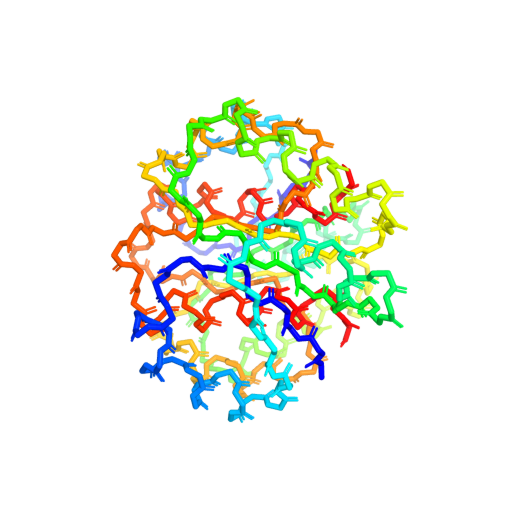A . MET B 1 111 ? -2.057 -0.663 -5.328 1 96.12 111 MET B CA 1
ATOM 1731 C C . MET B 1 111 ? -1.095 0.135 -6.203 1 96.12 111 MET B C 1
ATOM 1733 O O . MET B 1 111 ? 0.117 0.113 -5.98 1 96.12 111 MET B O 1
ATOM 1737 N N . MET B 1 112 ? -1.655 0.887 -7.176 1 95.5 112 MET B N 1
ATOM 1738 C CA . MET B 1 112 ? -0.835 1.702 -8.07 1 95.5 112 MET B CA 1
ATOM 1739 C C . MET B 1 112 ? -0.128 2.811 -7.297 1 95.5 112 MET B C 1
ATOM 1741 O O . MET B 1 112 ? 1.05 3.084 -7.531 1 95.5 112 MET B O 1
ATOM 1745 N N . THR B 1 113 ? -0.829 3.416 -6.344 1 92.5 113 THR B N 1
ATOM 1746 C CA . THR B 1 113 ? -0.236 4.469 -5.527 1 92.5 113 THR B CA 1
ATOM 1747 C C . THR B 1 113 ? 0.92 3.92 -4.695 1 92.5 113 THR B C 1
ATOM 1749 O O . THR B 1 113 ? 1.995 4.52 -4.645 1 92.5 113 THR B O 1
ATOM 1752 N N . ALA B 1 114 ? 0.711 2.734 -4.059 1 93.25 114 ALA B N 1
ATOM 1753 C CA . ALA B 1 114 ? 1.759 2.115 -3.252 1 93.25 114 ALA B CA 1
ATOM 1754 C C . ALA B 1 114 ? 2.982 1.783 -4.102 1 93.25 114 ALA B C 1
ATOM 1756 O O . ALA B 1 114 ? 4.117 2.016 -3.682 1 93.25 114 ALA B O 1
ATOM 1757 N N . LEU B 1 115 ? 2.719 1.27 -5.285 1 94.31 115 LEU B N 1
ATOM 1758 C CA . LEU B 1 115 ? 3.809 0.912 -6.188 1 94.31 115 LEU B CA 1
ATOM 1759 C C . LEU B 1 115 ? 4.605 2.146 -6.594 1 94.31 115 LEU B C 1
ATOM 1761 O O . LEU B 1 115 ? 5.84 2.117 -6.609 1 94.31 115 LEU B O 1
ATOM 1765 N N . GLU B 1 116 ? 3.922 3.238 -6.914 1 89.31 116 GLU B N 1
ATOM 1766 C CA . GLU B 1 116 ? 4.57 4.484 -7.32 1 89.31 116 GLU B CA 1
ATOM 1767 C C . GLU B 1 116 ? 5.383 5.078 -6.172 1 89.31 116 GLU B C 1
ATOM 1769 O O . GLU B 1 116 ? 6.422 5.699 -6.402 1 89.31 116 GLU B O 1
ATOM 1774 N N . GLY B 1 117 ? 4.828 4.867 -4.992 1 84.69 117 GLY B N 1
ATOM 1775 C CA . GLY B 1 117 ? 5.543 5.332 -3.814 1 84.69 117 GLY B CA 1
ATOM 1776 C C . GLY B 1 117 ? 6.867 4.621 -3.6 1 84.69 117 GLY B C 1
ATOM 1777 O O . GLY B 1 117 ? 7.793 5.18 -3.012 1 84.69 117 GLY B O 1
ATOM 1778 N N . LEU B 1 118 ? 6.93 3.41 -4.059 1 82.56 118 LEU B N 1
ATOM 1779 C CA . LEU B 1 118 ? 8.156 2.625 -3.959 1 82.56 118 LEU B CA 1
ATOM 1780 C C . LEU B 1 118 ? 9.164 3.045 -5.027 1 82.56 118 LEU B C 1
ATOM 1782 O O . LEU B 1 118 ? 10.375 2.969 -4.809 1 82.56 118 LEU B O 1
ATOM 1786 N N . ALA B 1 119 ? 8.664 3.252 -6.309 1 71.44 119 ALA B N 1
ATOM 1787 C CA . ALA B 1 119 ? 9.516 3.51 -7.465 1 71.44 119 ALA B CA 1
ATOM 1788 C C . ALA B 1 119 ? 10.172 4.887 -7.371 1 71.44 119 ALA B C 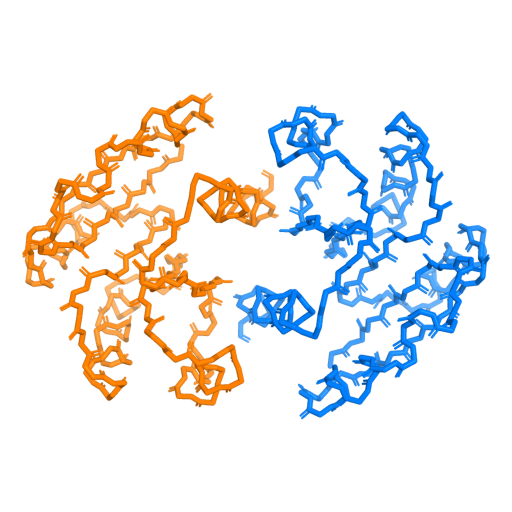1
ATOM 1790 O O . ALA B 1 119 ? 11.219 5.125 -7.969 1 71.44 119 ALA B O 1
ATOM 1791 N N . GLY B 1 120 ? 9.898 5.668 -6.27 1 60.47 120 GLY B N 1
ATOM 1792 C CA . GLY B 1 120 ? 10.469 7.008 -6.266 1 60.47 120 GLY B CA 1
ATOM 1793 C C . GLY B 1 120 ? 9.828 7.934 -7.281 1 60.47 120 GLY B C 1
ATOM 1794 O O . GLY B 1 120 ? 9.258 7.477 -8.273 1 60.47 120 GLY B O 1
#

Solvent-accessible surface area (backbone atoms only — not comparable to full-atom values): 12942 Å² total; per-residue (Å²): 90,42,34,34,37,26,26,72,51,63,74,77,46,55,84,43,47,60,61,46,39,74,70,57,33,49,80,46,78,23,70,36,71,69,52,33,49,53,47,41,71,75,51,72,37,59,32,40,35,42,38,68,80,60,56,71,70,57,43,45,50,51,53,49,56,50,35,70,76,41,74,81,44,37,33,33,33,42,39,85,61,50,61,67,54,43,49,63,71,44,59,87,68,26,39,43,44,75,38,50,74,81,57,48,68,65,55,52,44,48,50,52,41,32,50,44,20,68,72,90,89,41,34,34,38,25,26,73,52,65,74,76,46,56,86,44,47,61,60,46,40,74,70,56,34,48,80,45,77,22,71,37,71,70,53,32,49,53,47,40,71,75,50,72,36,57,32,40,35,42,37,67,78,61,56,70,70,56,43,43,50,52,53,49,56,50,35,70,77,41,73,81,45,36,33,33,33,43,38,86,60,51,61,69,54,42,49,64,72,44,60,86,67,25,40,43,44,74,38,50,74,82,57,48,68,65,54,52,42,47,51,50,39,32,50,43,21,69,71,91

pLDDT: mean 96.01, std 4.86, range [60.47, 98.94]

Organism: NCBI:txid901

Nearest PDB structures (foldseek):
  8tff-assembly1_A  TM=8.446E-01  e=6.549E-05  Flavobacterium johnsoniae UW101
  3q15-assembly1_C-2  TM=8.438E-01  e=7.921E-05  Bacillus subtilis
  8tef-assembly2_C  TM=8.518E-01  e=1.591E-04  Flavobacterium johnsoniae UW101
  8thp-assembly1_A  TM=8.137E-01  e=3.000E-04  Flavobacterium johnsoniae UW101
  2pl1-assembly1_A  TM=7.699E-01  e=2.481E-04  Escherichia coli

Foldseek 3Di:
DEEEEEECCVVLCVVQVCVLVVVVYDYHYHNHLVRVQVVCLVPNGQEYEYHYADDLQVVLVSLVSSCVSPVNHAYEYEDCDDQVRNCVSNPPSRHLYYAYNNHDSVSVVVSSVSSVVVVD/DEEEEEECCVVLCVVQVCVLVVVVYDYYYHNHLVRVQVVCLVPNGQEYEYHYADDLQVVLVSLVSSCVSPVNHAYEYEDCDDQVRNCVSNPPSNHQYYAYNNHDSVSVVVSSVSSVVVVD

Sequence (240 aa):
MDILIVTSRPEQWAPVLPVMEGRGASVRQAGSLEQGLELVRRQAPALAVLDLGLEPDALRKAVIDILMVNAMIHTAAVSPMTAAEFHDKMEGLGMLMSLPVDFSVRDVEKMMTALEGLAGMDILIVTSRPEQWAPVLPVMEGRGASVRQAGSLEQGLELVRRQAPALAVLDLGLEPDALRKAVIDILMVNAMIHTAAVSPMTAAEFHDKMEGLGMLMSLPVDFSVRDVEKMMTALEGLAG